Protein AF-0000000069111267 (afdb_homodimer)

Solvent-accessible surface area (backbone atoms only — not comparable to full-atom values): 17271 Å² total; per-residue (Å²): 135,86,81,78,78,78,75,73,78,74,76,71,53,60,50,52,60,85,32,26,23,69,56,94,60,28,21,34,35,69,50,92,54,58,33,28,52,66,59,40,37,54,54,18,44,76,70,70,28,33,33,27,78,73,69,40,72,69,56,41,51,54,52,43,28,48,47,20,38,38,36,67,72,74,46,63,36,30,35,36,21,33,32,17,80,92,42,80,90,47,46,19,30,63,88,77,65,41,59,71,64,93,42,78,52,58,30,93,79,38,67,59,92,50,89,65,37,41,26,33,27,39,35,69,75,87,82,50,71,22,32,42,48,34,48,42,75,46,58,78,26,23,30,30,24,30,32,77,33,49,70,56,76,73,80,82,126,134,85,81,76,76,77,74,73,77,74,77,69,53,63,51,51,61,83,33,26,23,70,58,95,60,28,22,34,36,69,49,93,54,58,34,27,49,67,58,41,36,52,54,18,43,76,70,71,27,33,33,25,80,72,69,40,69,68,56,42,51,54,53,44,28,50,48,20,39,38,36,68,72,73,46,63,35,30,34,36,21,34,32,18,81,92,43,81,90,47,44,20,31,63,85,76,65,40,59,70,64,94,44,80,51,59,29,92,79,38,67,60,91,50,89,65,38,41,26,34,28,38,35,69,74,87,82,52,72,23,33,41,48,33,50,43,73,45,58,78,27,23,29,30,24,30,32,74,34,49,69,57,76,74,80,82,125

Secondary structure (DSSP, 8-state):
------------EEEPPTTEEEETTEEEEEE-S---HHHHHHHHHHTT-EEPP--SHHHHHHHHHHHHHHHTTT---EEEEEE-SSSTT--EETTT-PBP-S---BPTT-S-S-TTEEEEEEEE-SSSEEEEEEETT-SS-EEEEEEEPEEE-----/------------EEEPPTTEEEETTEEEEEE-S---HHHHHHHHHHTT-EEPP--SHHHHHHHHHHHHHHHTTT---EEEEEE-SSSTT--EETTT-PBP-S---BPTT-S-S-TTEEEEEEEE-SSSEEEEEEETT-SS-EEEEEEEPEEE-----

Foldseek 3Di:
DDPPPPPPPQPQDFDDDPQWDDDPQKTKHWFDFFAFQVVQQVVLVVVVWGFADPQDDVSQVVVQVVVVVCVVVVQFKAFGAWWQPPPQPFIAGNVPRHTRDDDFFADPCPPDNDRQQTTWMWGDPPDGIGIYTGHSGDRSHITMIMDGTDGPDDPPD/DDPPPPPPPPPQDFDDDPQWDDDPQKTKHWFDFFAFQVVQQVVLVVVVWGFADPQDDVSQVVVQVVVVVCVVVVQFKAFGAWWQPPPQPFIAGNVPRHTRDPDFFADPCPPDNDRQQTTWMWGDPPDGIGIYTGHSGDRSHITMIMDGTDGPDDPPD

Organism: Magallana gigas (NCBI:txid29159)

Radius of gyration: 22.43 Å; Cα contacts (8 Å, |Δi|>4): 619; chains: 2; bounding box: 68×63×71 Å

Structure (mmCIF, N/CA/C/O backbone):
data_AF-0000000069111267-model_v1
#
loop_
_entity.id
_entity.type
_entity.pdbx_description
1 polymer 'C-type lectin domain-containing protein'
#
loop_
_atom_site.group_PDB
_atom_site.id
_atom_site.type_symbol
_atom_site.label_atom_id
_atom_site.label_alt_id
_atom_site.label_comp_id
_atom_site.label_asym_id
_atom_site.label_entity_id
_atom_site.label_seq_id
_atom_site.pdbx_PDB_ins_code
_atom_site.Cartn_x
_atom_site.Cartn_y
_atom_site.Cartn_z
_atom_site.occupancy
_atom_site.B_iso_or_equiv
_atom_site.auth_seq_id
_atom_site.auth_comp_id
_atom_site.auth_asym_id
_atom_site.auth_atom_id
_atom_site.pdbx_PDB_model_num
ATOM 1 N N . LEU A 1 1 ? -48.812 21.297 -15.422 1 34.16 1 LEU A N 1
ATOM 2 C CA . LEU A 1 1 ? -47.969 21.094 -14.242 1 34.16 1 LEU A CA 1
ATOM 3 C C . LEU A 1 1 ? -46.969 19.969 -14.484 1 34.16 1 LEU A C 1
ATOM 5 O O . LEU A 1 1 ? -47.344 18.797 -14.555 1 34.16 1 LEU A O 1
ATOM 9 N N . ALA A 1 2 ? -45.812 20.234 -15.18 1 39.97 2 ALA A N 1
ATOM 10 C CA . ALA A 1 2 ? -44.75 19.281 -15.5 1 39.97 2 ALA A CA 1
ATOM 11 C C . ALA A 1 2 ? -44.062 18.766 -14.234 1 39.97 2 ALA A C 1
ATOM 13 O O . ALA A 1 2 ? -43.594 19.562 -13.43 1 39.97 2 ALA A O 1
ATOM 14 N N . VAL A 1 3 ? -44.312 17.547 -13.734 1 44.34 3 VAL A N 1
ATOM 15 C CA . VAL A 1 3 ? -43.656 16.828 -12.633 1 44.34 3 VAL A CA 1
ATOM 16 C C . VAL A 1 3 ? -42.219 16.547 -13 1 44.34 3 VAL A C 1
ATOM 18 O O . VAL A 1 3 ? -41.938 15.789 -13.922 1 44.34 3 VAL A O 1
ATOM 21 N N . PHE A 1 4 ? -41.281 17.438 -12.852 1 43.75 4 PHE A N 1
ATOM 22 C CA . PHE A 1 4 ? -39.875 17.109 -12.961 1 43.75 4 PHE A CA 1
ATOM 23 C C . PHE A 1 4 ? -39.438 16.156 -11.852 1 43.75 4 PHE A C 1
ATOM 25 O O . PHE A 1 4 ? -39.531 16.5 -10.672 1 43.75 4 PHE A O 1
ATOM 32 N N . ALA A 1 5 ? -39.438 14.852 -11.984 1 43.28 5 ALA A N 1
ATOM 33 C CA . ALA A 1 5 ? -38.812 13.914 -11.039 1 43.28 5 ALA A CA 1
ATOM 34 C C . ALA A 1 5 ? -37.312 14.141 -10.953 1 43.28 5 ALA A C 1
ATOM 36 O O . ALA A 1 5 ? -36.594 14.008 -11.953 1 43.28 5 ALA A O 1
ATOM 37 N N . VAL A 1 6 ? -36.75 14.844 -10.039 1 47.62 6 VAL A N 1
ATOM 38 C CA . VAL A 1 6 ? -35.344 14.875 -9.742 1 47.62 6 VAL A CA 1
ATOM 39 C C . VAL A 1 6 ? -34.844 13.469 -9.383 1 47.62 6 VAL A C 1
ATOM 41 O O . VAL A 1 6 ? -35.25 12.914 -8.359 1 47.62 6 VAL A O 1
ATOM 44 N N . SER A 1 7 ? -34.656 12.641 -10.289 1 43.88 7 SER A N 1
ATOM 45 C CA . SER A 1 7 ? -34 11.398 -9.93 1 43.88 7 SER A CA 1
ATOM 46 C C . SER A 1 7 ? -32.719 11.672 -9.156 1 43.88 7 SER A C 1
ATOM 48 O O . SER A 1 7 ? -31.766 12.273 -9.688 1 43.88 7 SER A O 1
ATOM 50 N N . GLY A 1 8 ? -32.75 11.859 -7.93 1 47.62 8 GLY A N 1
ATOM 51 C CA . GLY A 1 8 ? -31.547 11.984 -7.121 1 47.62 8 GLY A CA 1
ATOM 52 C C . GLY A 1 8 ? -30.516 10.914 -7.422 1 47.62 8 GLY A C 1
ATOM 53 O O . GLY A 1 8 ? -30.812 9.727 -7.391 1 47.62 8 GLY A O 1
ATOM 54 N N . ILE A 1 9 ? -29.625 11.016 -8.32 1 48.06 9 ILE A N 1
ATOM 55 C CA . ILE A 1 9 ? -28.484 10.133 -8.516 1 48.06 9 ILE A CA 1
ATOM 56 C C . ILE A 1 9 ? -27.828 9.828 -7.172 1 48.06 9 ILE A C 1
ATOM 58 O O . ILE A 1 9 ? -27.359 10.734 -6.488 1 48.06 9 ILE A O 1
ATOM 62 N N . PHE A 1 10 ? -28.359 8.875 -6.457 1 49.38 10 PHE A N 1
ATOM 63 C CA . PHE A 1 10 ? -27.688 8.367 -5.273 1 49.38 10 PHE A CA 1
ATOM 64 C C . PHE A 1 10 ? -26.266 7.906 -5.613 1 49.38 10 PHE A C 1
ATOM 66 O O . PHE A 1 10 ? -26.078 7.055 -6.484 1 49.38 10 PHE A O 1
ATOM 73 N N . THR A 1 11 ? -25.359 8.797 -5.57 1 55.78 11 THR A N 1
ATOM 74 C CA . THR A 1 11 ? -24 8.281 -5.727 1 55.78 11 THR A CA 1
ATOM 75 C C . THR A 1 11 ? -23.641 7.332 -4.586 1 55.78 11 THR A C 1
ATOM 77 O O . THR A 1 11 ? -23.781 7.684 -3.414 1 55.78 11 THR A O 1
ATOM 80 N N . VAL A 1 12 ? -23.891 6.027 -4.738 1 53.84 12 VAL A N 1
ATOM 81 C CA . VAL A 1 12 ? -23.484 5.008 -3.781 1 53.84 12 VAL A CA 1
ATOM 82 C C . VAL A 1 12 ? -21.969 5.074 -3.576 1 53.84 12 VAL A C 1
ATOM 84 O O . VAL A 1 12 ? -21.203 5.047 -4.543 1 53.84 12 VAL A O 1
ATOM 87 N N . GLN A 1 13 ? -21.531 5.68 -2.459 1 69.19 13 GLN A N 1
ATOM 88 C CA . GLN A 1 13 ? -20.109 5.664 -2.135 1 69.19 13 GLN A CA 1
ATOM 89 C C . GLN A 1 13 ? -19.719 4.34 -1.497 1 69.19 13 GLN A C 1
ATOM 91 O O . GLN A 1 13 ? -20.453 3.781 -0.686 1 69.19 13 GLN A O 1
ATOM 96 N N . THR A 1 14 ? -18.844 3.557 -2.178 1 68.44 14 THR A N 1
ATOM 97 C CA . THR A 1 14 ? -18.312 2.33 -1.601 1 68.44 14 THR A CA 1
ATOM 98 C C . THR A 1 14 ? -17.141 2.637 -0.676 1 68.44 14 THR A C 1
ATOM 100 O O . THR A 1 14 ? -16.453 3.654 -0.838 1 68.44 14 THR A O 1
ATOM 103 N N . SER A 1 15 ? -17.234 1.939 0.443 1 85.81 15 SER A N 1
ATOM 104 C CA . SER A 1 15 ? -16.125 2.143 1.358 1 85.81 15 SER A CA 1
ATOM 105 C C . SER A 1 15 ? -15.562 0.811 1.854 1 85.81 15 SER A C 1
ATOM 107 O O . SER A 1 15 ? -16.297 -0.175 1.956 1 85.81 15 SER A O 1
ATOM 109 N N . CYS A 1 16 ? -14.273 0.7 1.853 1 96.38 16 CYS A N 1
ATOM 110 C CA . CYS A 1 16 ? -13.578 -0.422 2.477 1 96.38 16 CYS A CA 1
ATOM 111 C C . CYS A 1 16 ? -13.227 -0.107 3.926 1 96.38 16 CYS A C 1
ATOM 113 O O . CYS A 1 16 ? -12.93 1.041 4.262 1 96.38 16 CYS A O 1
ATOM 115 N N . PRO A 1 17 ? -13.352 -1.12 4.855 1 95.31 17 PRO A N 1
ATOM 116 C CA . PRO A 1 17 ? -12.906 -0.878 6.227 1 95.31 17 PRO A CA 1
ATOM 117 C C . PRO A 1 17 ? -11.422 -0.525 6.309 1 95.31 17 PRO A C 1
ATOM 119 O O . PRO A 1 17 ? -10.664 -0.809 5.379 1 95.31 17 PRO A O 1
ATOM 122 N N . VAL A 1 18 ? -11.062 0.109 7.41 1 95.94 18 VAL A N 1
ATOM 123 C CA . VAL A 1 18 ? -9.641 0.336 7.641 1 95.94 18 VAL A CA 1
ATOM 124 C C . VAL A 1 18 ? -8.883 -0.99 7.566 1 95.94 18 VAL A C 1
ATOM 126 O O . VAL A 1 18 ? -9.469 -2.055 7.793 1 95.94 18 VAL A O 1
ATOM 129 N N . ASP A 1 19 ? -7.641 -1.025 7.219 1 98.25 19 ASP A N 1
ATOM 130 C CA . ASP A 1 19 ? -6.75 -2.172 7.055 1 98.25 19 ASP A CA 1
ATOM 131 C C . ASP A 1 19 ? -6.84 -2.74 5.641 1 98.25 19 ASP A C 1
ATOM 133 O O . ASP A 1 19 ? -6.016 -3.564 5.242 1 98.25 19 ASP A O 1
ATOM 137 N N . TRP A 1 20 ? -7.934 -2.35 4.91 1 98.56 20 TRP A N 1
ATOM 138 C CA . TRP A 1 20 ? -8.117 -2.766 3.523 1 98.56 20 TRP A CA 1
ATOM 139 C C . TRP A 1 20 ? -7.816 -1.615 2.566 1 98.56 20 TRP A C 1
ATOM 141 O O . TRP A 1 20 ? -8.055 -0.45 2.896 1 98.56 20 TRP A O 1
ATOM 151 N N . ALA A 1 21 ? -7.34 -1.89 1.408 1 98.38 21 ALA A N 1
ATOM 152 C CA . ALA A 1 21 ? -7.219 -0.928 0.316 1 98.38 21 ALA A CA 1
ATOM 153 C C . ALA A 1 21 ? -8.359 -1.082 -0.683 1 98.38 21 ALA A C 1
ATOM 155 O O . ALA A 1 21 ? -8.844 -2.193 -0.919 1 98.38 21 ALA A O 1
ATOM 156 N N . GLU A 1 22 ? -8.766 -0.005 -1.291 1 97.38 22 GLU A N 1
ATOM 157 C CA . GLU A 1 22 ? -9.867 -0.05 -2.248 1 97.38 22 GLU A CA 1
ATOM 158 C C . GLU A 1 22 ? -9.359 0.119 -3.678 1 97.38 22 GLU A C 1
ATOM 160 O O . GLU A 1 22 ? -8.664 1.086 -3.986 1 97.38 22 GLU A O 1
ATOM 165 N N . TYR A 1 23 ? -9.711 -0.833 -4.516 1 97.38 23 TYR A N 1
ATOM 166 C CA . TYR A 1 23 ? -9.469 -0.78 -5.957 1 97.38 23 TYR A CA 1
ATOM 167 C C . TYR A 1 23 ? -10.781 -0.923 -6.73 1 97.38 23 TYR A C 1
ATOM 169 O O . TYR A 1 23 ? -11.305 -2.027 -6.867 1 97.38 23 TYR A O 1
ATOM 177 N N . LYS A 1 24 ? -11.273 0.139 -7.227 1 95.75 24 LYS A N 1
ATOM 178 C CA . LYS A 1 24 ? -12.438 0.181 -8.109 1 95.75 24 LYS A CA 1
ATOM 179 C C . LYS A 1 24 ? -13.57 -0.684 -7.566 1 95.75 24 LYS A C 1
ATOM 181 O O . LYS A 1 24 ? -14.109 -1.537 -8.281 1 95.75 24 LYS A O 1
ATOM 186 N N . GLY A 1 25 ? -13.945 -0.418 -6.324 1 95.19 25 GLY A N 1
ATOM 187 C CA . GLY A 1 25 ? -15.109 -1.057 -5.73 1 95.19 25 GLY A CA 1
ATOM 188 C C . GLY A 1 25 ? -14.797 -2.396 -5.094 1 95.19 25 GLY A C 1
ATOM 189 O O . GLY A 1 25 ? -15.695 -3.105 -4.645 1 95.19 25 GLY A O 1
ATOM 190 N N . GLU A 1 26 ? -13.5 -2.793 -5.102 1 97.31 26 GLU A N 1
ATOM 191 C CA . GLU A 1 26 ? -13.047 -3.994 -4.406 1 97.31 26 GLU A CA 1
ATOM 192 C C . GLU A 1 26 ? -12.148 -3.645 -3.227 1 97.31 26 GLU A C 1
ATOM 194 O O . GLU A 1 26 ? -11.328 -2.73 -3.318 1 97.31 26 GLU A O 1
ATOM 199 N N . CYS A 1 27 ? -12.344 -4.359 -2.166 1 98.44 27 CYS A N 1
ATOM 200 C CA . CYS A 1 27 ? -11.492 -4.207 -0.99 1 98.44 27 CYS A CA 1
ATOM 201 C C . CYS A 1 27 ? -10.43 -5.301 -0.944 1 98.44 27 CYS A C 1
ATOM 203 O O . CYS A 1 27 ? -10.742 -6.484 -1.082 1 98.44 27 CYS A O 1
ATOM 205 N N . LEU A 1 28 ? -9.172 -4.879 -0.771 1 98.88 28 LEU A N 1
ATOM 206 C CA . LEU A 1 28 ? -8.055 -5.812 -0.718 1 98.88 28 LEU A CA 1
ATOM 207 C C . LEU A 1 28 ? -7.383 -5.785 0.652 1 98.88 28 LEU A C 1
ATOM 209 O O . LEU A 1 28 ? -7.027 -4.715 1.15 1 98.88 28 LEU A O 1
ATOM 213 N N . TYR A 1 29 ? -7.266 -6.949 1.262 1 98.94 29 TYR A N 1
ATOM 214 C CA . TYR A 1 29 ? -6.551 -7.125 2.521 1 98.94 29 TYR A CA 1
ATOM 215 C C . TYR A 1 29 ? -5.203 -7.805 2.295 1 98.94 29 TYR A C 1
ATOM 217 O O . TYR A 1 29 ? -5.133 -8.852 1.648 1 98.94 29 TYR A O 1
ATOM 225 N N . PHE A 1 30 ? -4.156 -7.191 2.787 1 98.94 30 PHE A N 1
ATOM 226 C CA . PHE A 1 30 ? -2.82 -7.766 2.711 1 98.94 30 PHE A CA 1
ATOM 227 C C . PHE A 1 30 ? -2.424 -8.398 4.043 1 98.94 30 PHE A C 1
ATOM 229 O O . PHE A 1 30 ? -2.049 -7.691 4.98 1 98.94 30 PHE A O 1
ATOM 236 N N . GLY A 1 31 ? -2.529 -9.719 4.059 1 98.81 31 GLY A N 1
ATOM 237 C CA . GLY A 1 31 ? -2.301 -10.453 5.289 1 98.81 31 GLY A CA 1
ATOM 238 C C . GLY A 1 31 ? -0.867 -10.367 5.777 1 98.81 31 GLY A C 1
ATOM 239 O O . GLY A 1 31 ? 0.07 -10.383 4.977 1 98.81 31 GLY A O 1
ATOM 240 N N . ASN A 1 32 ? -0.673 -10.32 7.102 1 98.12 32 ASN A N 1
ATOM 241 C CA . ASN A 1 32 ? 0.644 -10.062 7.672 1 98.12 32 ASN A CA 1
ATOM 242 C C . ASN A 1 32 ? 1.232 -11.312 8.32 1 98.12 32 ASN A C 1
ATOM 244 O O . ASN A 1 32 ? 2.072 -11.219 9.211 1 98.12 32 ASN A O 1
ATOM 248 N N . SER A 1 33 ? 0.778 -12.484 7.938 1 98.62 33 SER A N 1
ATOM 249 C CA . SER A 1 33 ? 1.345 -13.758 8.375 1 98.62 33 SER A CA 1
ATOM 250 C C . SER A 1 33 ? 1.662 -14.664 7.191 1 98.62 33 SER A C 1
ATOM 252 O O . SER A 1 33 ? 0.98 -14.609 6.168 1 98.62 33 SER A O 1
ATOM 254 N N . ARG A 1 34 ? 2.703 -15.383 7.352 1 98.81 34 ARG A N 1
ATOM 255 C CA . ARG A 1 34 ? 3.068 -16.375 6.34 1 98.81 34 ARG A CA 1
ATOM 256 C C . ARG A 1 34 ? 2.24 -17.641 6.492 1 98.81 34 ARG A C 1
ATOM 258 O O . ARG A 1 34 ? 2.049 -18.141 7.609 1 98.81 34 ARG A O 1
ATOM 265 N N . GLN A 1 35 ? 1.732 -18.125 5.367 1 98.81 35 GLN A N 1
ATOM 266 C CA . GLN A 1 35 ? 0.844 -19.281 5.383 1 98.81 35 GLN A CA 1
ATOM 267 C C . GLN A 1 35 ? 1.009 -20.125 4.117 1 98.81 35 GLN A C 1
ATOM 269 O O . GLN A 1 35 ? 1.523 -19.625 3.107 1 98.81 35 GLN A O 1
ATOM 274 N N . ARG A 1 36 ? 0.545 -21.406 4.195 1 98.88 36 ARG A N 1
ATOM 275 C CA . ARG A 1 36 ? 0.339 -22.172 2.973 1 98.88 36 ARG A CA 1
ATOM 276 C C . ARG A 1 36 ? -0.849 -21.625 2.182 1 98.88 36 ARG A C 1
ATOM 278 O O . ARG A 1 36 ? -1.685 -20.906 2.725 1 98.88 36 ARG A O 1
ATOM 285 N N . TRP A 1 37 ? -0.906 -22.016 0.944 1 98.88 37 TRP A N 1
ATOM 286 C CA . TRP A 1 37 ? -1.905 -21.438 0.047 1 98.88 37 TRP A CA 1
ATOM 287 C C . TRP A 1 37 ? -3.316 -21.734 0.544 1 98.88 37 TRP A C 1
ATOM 289 O O . TRP A 1 37 ? -4.16 -20.844 0.608 1 98.88 37 TRP A O 1
ATOM 299 N N . LEU A 1 38 ? -3.531 -23 0.91 1 98.75 38 LEU A N 1
ATOM 300 C CA . LEU A 1 38 ? -4.871 -23.375 1.349 1 98.75 38 LEU A CA 1
ATOM 301 C C . LEU A 1 38 ? -5.242 -22.656 2.645 1 98.75 38 LEU A C 1
ATOM 303 O O . LEU A 1 38 ? -6.391 -22.25 2.828 1 98.75 38 LEU A O 1
ATOM 307 N N . ASP A 1 39 ? -4.316 -22.531 3.625 1 98.88 39 ASP A N 1
ATOM 308 C CA . ASP A 1 39 ? -4.547 -21.781 4.859 1 98.88 39 ASP A CA 1
ATOM 309 C C . ASP A 1 39 ? -4.863 -20.328 4.566 1 98.88 39 ASP A C 1
ATOM 311 O O . ASP A 1 39 ? -5.73 -19.734 5.215 1 98.88 39 ASP A O 1
ATOM 315 N N . ALA A 1 40 ? -4.164 -19.75 3.621 1 98.94 40 ALA A N 1
ATOM 316 C CA . ALA A 1 40 ? -4.402 -18.375 3.201 1 98.94 40 ALA A CA 1
ATOM 317 C C . ALA A 1 40 ? -5.809 -18.219 2.631 1 98.94 40 ALA A C 1
ATOM 319 O O . ALA A 1 40 ? -6.516 -17.266 2.967 1 98.94 40 ALA A O 1
ATOM 320 N N . GLU A 1 41 ? -6.184 -19.172 1.757 1 98.81 41 GLU A N 1
ATOM 321 C CA . GLU A 1 41 ? -7.535 -19.141 1.205 1 98.81 41 GLU A CA 1
ATOM 322 C C . GLU A 1 41 ? -8.586 -19.219 2.309 1 98.81 41 GLU A C 1
ATOM 324 O O . GLU A 1 41 ? -9.578 -18.5 2.283 1 98.81 41 GLU A O 1
ATOM 329 N N . ASN A 1 42 ? -8.359 -20.109 3.219 1 98.81 42 ASN A N 1
ATOM 330 C CA . ASN A 1 42 ? -9.281 -20.25 4.344 1 98.81 42 ASN A CA 1
ATOM 331 C C . ASN A 1 42 ? -9.344 -18.969 5.168 1 98.81 42 ASN A C 1
ATOM 333 O O . ASN A 1 42 ? -10.414 -18.578 5.648 1 98.81 42 ASN A O 1
ATOM 337 N N . HIS A 1 43 ? -8.219 -18.328 5.355 1 98.81 43 HIS A N 1
ATOM 338 C CA . HIS A 1 43 ? -8.188 -17.047 6.051 1 98.81 43 HIS A CA 1
ATOM 339 C C . HIS A 1 43 ? -9.039 -16 5.336 1 98.81 43 HIS A C 1
ATOM 341 O O . HIS A 1 43 ? -9.805 -15.281 5.977 1 98.81 43 HIS A O 1
ATOM 347 N N . CYS A 1 44 ? -8.938 -15.93 4.043 1 98.88 44 CYS A N 1
ATOM 348 C CA . CYS A 1 44 ? -9.742 -14.984 3.266 1 98.88 44 CYS A CA 1
ATOM 349 C C . CYS A 1 44 ? -11.227 -15.32 3.373 1 98.88 44 CYS A C 1
ATOM 351 O O . CYS A 1 44 ? -12.062 -14.414 3.463 1 98.88 44 CYS A O 1
ATOM 353 N N . ARG A 1 45 ? -11.578 -16.562 3.395 1 98.62 45 ARG A N 1
ATOM 354 C CA . ARG A 1 45 ? -12.977 -16.969 3.488 1 98.62 45 ARG A CA 1
ATOM 355 C C . ARG A 1 45 ? -13.594 -16.5 4.797 1 98.62 45 ARG A C 1
ATOM 357 O O . ARG A 1 45 ? -14.789 -16.172 4.844 1 98.62 45 ARG A O 1
ATOM 364 N N . LYS A 1 46 ? -12.797 -16.453 5.852 1 98.31 46 LYS A N 1
ATOM 365 C CA . LYS A 1 46 ? -13.281 -15.961 7.137 1 98.31 46 LYS A CA 1
ATOM 366 C C . LYS A 1 46 ? -13.703 -14.5 7.035 1 98.31 46 LYS A C 1
ATOM 368 O O . LYS A 1 46 ? -14.539 -14.031 7.812 1 98.31 46 LYS A O 1
ATOM 373 N N . PHE A 1 47 ? -13.102 -13.742 6.051 1 97.75 47 PHE A N 1
ATOM 374 C CA . PHE A 1 47 ? -13.461 -12.352 5.797 1 97.75 47 PHE A CA 1
ATOM 375 C C . PHE A 1 47 ? -14.562 -12.266 4.742 1 97.75 47 PHE A C 1
ATOM 377 O O . PHE A 1 47 ? -14.836 -11.18 4.215 1 97.75 47 PHE A O 1
ATOM 384 N N . HIS A 1 48 ? -15.195 -13.438 4.414 1 97.5 48 HIS A N 1
ATOM 385 C CA . HIS A 1 48 ? -16.125 -13.484 3.297 1 97.5 48 HIS A CA 1
ATOM 386 C C . HIS A 1 48 ? -15.492 -12.961 2.018 1 97.5 48 HIS A C 1
ATOM 388 O O . HIS A 1 48 ? -16.125 -12.227 1.256 1 97.5 48 HIS A O 1
ATOM 394 N N . ALA A 1 49 ? -14.234 -13.234 1.886 1 98.38 49 ALA A N 1
ATOM 395 C CA . ALA A 1 49 ? -13.398 -12.867 0.747 1 98.38 49 ALA A CA 1
ATOM 396 C C . ALA A 1 49 ? -12.75 -14.094 0.119 1 98.38 49 ALA A C 1
ATOM 398 O O . ALA A 1 49 ? -13.141 -15.227 0.417 1 98.38 49 ALA A O 1
ATOM 399 N N . TYR A 1 50 ? -11.938 -13.898 -0.907 1 98.38 50 TYR A N 1
ATOM 400 C CA . TYR A 1 50 ? -11.117 -14.891 -1.58 1 98.38 50 TYR A CA 1
ATOM 401 C C . TYR A 1 50 ? -9.711 -14.359 -1.827 1 98.38 50 TYR A C 1
ATOM 403 O O . TYR A 1 50 ? -9.477 -13.156 -1.764 1 98.38 50 TYR A O 1
ATOM 411 N N . LEU A 1 51 ? -8.828 -15.312 -2.004 1 98.94 51 LEU A N 1
ATOM 412 C CA . LEU A 1 51 ? -7.543 -14.844 -2.506 1 98.94 51 LEU A CA 1
ATOM 413 C C . LEU A 1 51 ? -7.727 -14.008 -3.768 1 98.94 51 LEU A C 1
ATOM 415 O O . LEU A 1 51 ? -8.523 -14.352 -4.637 1 98.94 51 LEU A O 1
ATOM 419 N N . VAL A 1 52 ? -7.004 -12.961 -3.904 1 98.94 52 VAL A N 1
ATOM 420 C CA . VAL A 1 52 ? -7.238 -11.883 -4.859 1 98.94 52 VAL A CA 1
ATOM 421 C C . VAL A 1 52 ? -7.039 -12.398 -6.281 1 98.94 52 VAL A C 1
ATOM 423 O O . VAL A 1 52 ? -6.168 -13.234 -6.527 1 98.94 52 VAL A O 1
ATOM 426 N N . THR A 1 53 ? -7.902 -11.922 -7.184 1 98.81 53 THR A N 1
ATOM 427 C CA . THR A 1 53 ? -7.75 -12.117 -8.625 1 98.81 53 THR A CA 1
ATOM 428 C C . THR A 1 53 ? -6.938 -10.984 -9.242 1 98.81 53 THR A C 1
ATOM 430 O O . THR A 1 53 ? -7.258 -9.805 -9.055 1 98.81 53 THR A O 1
ATOM 433 N N . ASP A 1 54 ? -5.824 -11.25 -9.844 1 98.62 54 ASP A N 1
ATOM 434 C CA . ASP A 1 54 ? -4.969 -10.297 -10.547 1 98.62 54 ASP A CA 1
ATOM 435 C C . ASP A 1 54 ? -5.121 -10.445 -12.062 1 98.62 54 ASP A C 1
ATOM 437 O O . ASP A 1 54 ? -4.246 -11 -12.727 1 98.62 54 ASP A O 1
ATOM 441 N N . ASP A 1 55 ? -6.211 -9.836 -12.648 1 97.88 55 ASP A N 1
ATOM 442 C CA . ASP A 1 55 ? -6.598 -10.281 -13.984 1 97.88 55 ASP A CA 1
ATOM 443 C C . ASP A 1 55 ? -6.492 -9.141 -15 1 97.88 55 ASP A C 1
ATOM 445 O O . ASP A 1 55 ? -6.949 -9.273 -16.141 1 97.88 55 ASP A O 1
ATOM 449 N N . ASN A 1 56 ? -5.996 -8.016 -14.625 1 98.25 56 ASN A N 1
ATOM 450 C CA . ASN A 1 56 ? -5.754 -6.93 -15.57 1 98.25 56 ASN A CA 1
ATOM 451 C C . ASN A 1 56 ? -4.574 -6.062 -15.133 1 98.25 56 ASN A C 1
ATOM 453 O O . ASN A 1 56 ? -4.199 -6.062 -13.961 1 98.25 56 ASN A O 1
ATOM 457 N N . ALA A 1 57 ? -4.043 -5.309 -16.094 1 97.94 57 ALA A N 1
ATOM 458 C CA . ALA A 1 57 ? -2.814 -4.551 -15.875 1 97.94 57 ALA A CA 1
ATOM 459 C C . ALA A 1 57 ? -3.008 -3.488 -14.797 1 97.94 57 ALA A C 1
ATOM 461 O O . ALA A 1 57 ? -2.104 -3.236 -14 1 97.94 57 ALA A O 1
ATOM 462 N N . ASP A 1 58 ? -4.148 -2.85 -14.852 1 97.94 58 ASP A N 1
ATOM 463 C CA . ASP A 1 58 ? -4.418 -1.78 -13.898 1 97.94 58 ASP A CA 1
ATOM 464 C C . ASP A 1 58 ? -4.445 -2.316 -12.469 1 97.94 58 ASP A C 1
ATOM 466 O O . ASP A 1 58 ? -3.834 -1.731 -11.57 1 97.94 58 ASP A O 1
ATOM 470 N N . LYS A 1 59 ? -5.152 -3.439 -12.219 1 98.31 59 LYS A N 1
ATOM 471 C CA . LYS A 1 59 ? -5.203 -4.066 -10.898 1 98.31 59 LYS A CA 1
ATOM 472 C C . LYS A 1 59 ? -3.828 -4.586 -10.484 1 98.31 59 LYS A C 1
ATOM 474 O O . LYS A 1 59 ? -3.424 -4.43 -9.328 1 98.31 59 LYS A O 1
ATOM 479 N N . HIS A 1 60 ? -3.066 -5.16 -11.43 1 98.69 60 HIS A N 1
ATOM 480 C CA . HIS A 1 60 ? -1.708 -5.625 -11.18 1 98.69 60 HIS A CA 1
ATOM 481 C C . HIS A 1 60 ? -0.822 -4.488 -10.672 1 98.69 60 HIS A C 1
ATOM 483 O O . HIS A 1 60 ? -0.054 -4.668 -9.727 1 98.69 60 HIS A O 1
ATOM 489 N N . ASN A 1 61 ? -0.955 -3.365 -11.328 1 97.69 61 ASN A N 1
ATOM 490 C CA . ASN A 1 61 ? -0.171 -2.201 -10.93 1 97.69 61 ASN A CA 1
ATOM 491 C C . ASN A 1 61 ? -0.555 -1.718 -9.539 1 97.69 61 ASN A C 1
ATOM 493 O O . ASN A 1 61 ? 0.312 -1.35 -8.742 1 97.69 61 ASN A O 1
ATOM 497 N N . PHE A 1 62 ? -1.844 -1.758 -9.273 1 98.5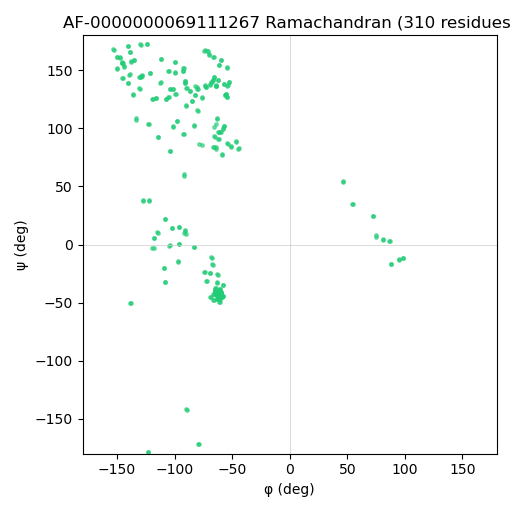 62 PHE A N 1
ATOM 498 C CA . PHE A 1 62 ? -2.33 -1.361 -7.957 1 98.5 62 PHE A CA 1
ATOM 499 C C . PHE A 1 62 ? -1.75 -2.262 -6.871 1 98.5 62 PHE A C 1
ATOM 501 O O . PHE A 1 62 ? -1.193 -1.773 -5.887 1 98.5 62 PHE A O 1
ATOM 508 N N . ILE A 1 63 ? -1.842 -3.547 -7.07 1 98.88 63 ILE A N 1
ATOM 509 C CA . ILE A 1 63 ? -1.351 -4.531 -6.113 1 98.88 63 ILE A CA 1
ATOM 510 C C . ILE A 1 63 ? 0.164 -4.402 -5.969 1 98.88 63 ILE A C 1
ATOM 512 O O . ILE A 1 63 ? 0.688 -4.395 -4.852 1 98.88 63 ILE A O 1
ATOM 516 N N . SER A 1 64 ? 0.882 -4.219 -7.094 1 98.5 64 SER A N 1
ATOM 517 C CA . SER A 1 64 ? 2.338 -4.105 -7.109 1 98.5 64 SER A CA 1
ATOM 518 C C . SER A 1 64 ? 2.811 -2.914 -6.281 1 98.5 64 SER A C 1
ATOM 520 O O . SER A 1 64 ? 3.822 -2.998 -5.586 1 98.5 64 SER A O 1
ATOM 522 N N . ASN A 1 65 ? 2.074 -1.836 -6.355 1 98.31 65 ASN A N 1
ATOM 523 C CA . ASN A 1 65 ? 2.439 -0.65 -5.586 1 98.31 65 ASN A CA 1
ATOM 524 C C . ASN A 1 65 ? 2.369 -0.912 -4.086 1 98.31 65 ASN A C 1
ATOM 526 O O . ASN A 1 65 ? 3.275 -0.532 -3.342 1 98.31 65 ASN A O 1
ATOM 530 N N . VAL A 1 66 ? 1.318 -1.583 -3.658 1 98.81 66 VAL A N 1
ATOM 531 C CA . VAL A 1 66 ? 1.148 -1.845 -2.234 1 98.81 66 VAL A CA 1
ATOM 532 C C . VAL A 1 66 ? 2.209 -2.834 -1.759 1 98.81 66 VAL A C 1
ATOM 534 O O . VAL A 1 66 ? 2.855 -2.615 -0.732 1 98.81 66 VAL A O 1
ATOM 537 N N . ILE A 1 67 ? 2.447 -3.924 -2.535 1 98.75 67 ILE A N 1
ATOM 538 C CA . ILE A 1 67 ? 3.373 -4.938 -2.043 1 98.75 67 ILE A CA 1
ATOM 539 C C . ILE A 1 67 ? 4.805 -4.422 -2.15 1 98.75 67 ILE A C 1
ATOM 541 O O . ILE A 1 67 ? 5.695 -4.883 -1.432 1 98.75 67 ILE A O 1
ATOM 545 N N . SER A 1 68 ? 5.074 -3.422 -3.082 1 98.56 68 SER A N 1
ATOM 546 C CA . SER A 1 68 ? 6.375 -2.768 -3.094 1 98.56 68 SER A CA 1
ATOM 547 C C . SER A 1 68 ? 6.66 -2.074 -1.765 1 98.56 68 SER A C 1
ATOM 549 O O . SER A 1 68 ? 7.773 -2.143 -1.248 1 98.56 68 SER A O 1
ATOM 551 N N . VAL A 1 69 ? 5.637 -1.418 -1.232 1 98.75 69 VAL A N 1
ATOM 552 C CA . VAL A 1 69 ? 5.773 -0.774 0.07 1 98.75 69 VAL A CA 1
ATOM 553 C C . VAL A 1 69 ? 6 -1.831 1.148 1 98.75 69 VAL A C 1
ATOM 555 O O . VAL A 1 69 ? 6.867 -1.672 2.01 1 98.75 69 VAL A O 1
ATOM 558 N N . LEU A 1 70 ? 5.305 -2.928 1.11 1 98.88 70 LEU A N 1
ATOM 559 C CA . LEU A 1 70 ? 5.426 -3.982 2.111 1 98.88 70 LEU A CA 1
ATOM 560 C C . LEU A 1 70 ? 6.77 -4.688 1.997 1 98.88 70 LEU A C 1
ATOM 562 O O . LEU A 1 70 ? 7.27 -5.242 2.979 1 98.88 70 LEU A O 1
ATOM 566 N N . HIS A 1 71 ? 7.371 -4.641 0.796 1 98.56 71 HIS A N 1
ATOM 567 C CA . HIS A 1 71 ? 8.719 -5.168 0.598 1 98.56 71 HIS A CA 1
ATOM 568 C C . HIS A 1 71 ? 9.719 -4.488 1.524 1 98.56 71 HIS A C 1
ATOM 570 O O . HIS A 1 71 ? 10.617 -5.137 2.059 1 98.56 71 HIS A O 1
ATOM 576 N N . SER A 1 72 ? 9.508 -3.197 1.795 1 97.81 72 SER A N 1
ATOM 577 C CA . SER A 1 72 ? 10.383 -2.473 2.711 1 97.81 72 SER A CA 1
ATOM 578 C C . SER A 1 72 ? 10.242 -2.992 4.137 1 97.81 72 SER A C 1
ATOM 580 O O . SER A 1 72 ? 11.094 -2.727 4.988 1 97.81 72 SER A O 1
ATOM 582 N N . LEU A 1 73 ? 9.195 -3.705 4.418 1 98.38 73 LEU A N 1
ATOM 583 C CA . LEU A 1 73 ? 8.961 -4.32 5.719 1 98.38 73 LEU A CA 1
ATOM 584 C C . LEU A 1 73 ? 9.273 -5.812 5.68 1 98.38 73 LEU A C 1
ATOM 586 O O . LEU A 1 73 ? 8.789 -6.574 6.516 1 98.38 73 LEU A O 1
ATOM 590 N N . HIS A 1 74 ? 9.938 -6.25 4.68 1 97.75 74 HIS A N 1
ATOM 591 C CA . HIS A 1 74 ? 10.453 -7.602 4.504 1 97.75 74 HIS A CA 1
ATOM 592 C C . HIS A 1 74 ? 9.32 -8.586 4.219 1 97.75 74 HIS A C 1
ATOM 594 O O . HIS A 1 74 ? 9.414 -9.766 4.578 1 97.75 74 HIS A O 1
ATOM 600 N N . GLN A 1 75 ? 8.227 -8.133 3.699 1 98.56 75 GLN A N 1
ATOM 601 C CA . GLN A 1 75 ? 7.188 -8.992 3.139 1 98.56 75 GLN A CA 1
ATOM 602 C C . GLN A 1 75 ? 7.312 -9.086 1.621 1 98.56 75 GLN A C 1
ATOM 604 O O . GLN A 1 75 ? 6.871 -8.188 0.898 1 98.56 75 GLN A O 1
ATOM 609 N N . ASN A 1 76 ? 7.785 -10.234 1.161 1 97.56 76 ASN A N 1
ATOM 610 C CA . ASN A 1 76 ? 8.359 -10.242 -0.179 1 97.56 76 ASN A CA 1
ATOM 611 C C . ASN A 1 76 ? 7.457 -10.977 -1.17 1 97.56 76 ASN A C 1
ATOM 613 O O . ASN A 1 76 ? 7.527 -10.727 -2.375 1 97.56 76 ASN A O 1
ATOM 617 N N . THR A 1 77 ? 6.738 -11.977 -0.74 1 98.88 77 THR A N 1
ATOM 618 C CA . THR A 1 77 ? 5.91 -12.773 -1.637 1 98.88 77 THR A CA 1
ATOM 619 C C . THR A 1 77 ? 4.484 -12.883 -1.1 1 98.88 77 THR A C 1
ATOM 621 O O . THR A 1 77 ? 4.277 -12.93 0.114 1 98.88 77 THR A O 1
ATOM 624 N N . PHE A 1 78 ? 3.516 -12.898 -2.047 1 99 78 PHE A N 1
ATOM 625 C CA . PHE A 1 78 ? 2.109 -12.93 -1.664 1 99 78 PHE A CA 1
ATOM 626 C C . PHE A 1 78 ? 1.336 -13.93 -2.518 1 99 78 PHE A C 1
ATOM 628 O O . PHE A 1 78 ? 1.399 -13.875 -3.748 1 99 78 PHE A O 1
ATOM 635 N N . TRP A 1 79 ? 0.584 -14.805 -1.819 1 99 79 TRP A N 1
ATOM 636 C CA . TRP A 1 79 ? -0.348 -15.688 -2.52 1 99 79 TRP A CA 1
ATOM 637 C C . TRP A 1 79 ? -1.448 -14.875 -3.201 1 99 79 TRP A C 1
ATOM 639 O O . TRP A 1 79 ? -1.965 -13.914 -2.629 1 99 79 TRP A O 1
ATOM 649 N N . ILE A 1 80 ? -1.774 -15.211 -4.398 1 98.94 80 ILE A N 1
ATOM 650 C CA . ILE A 1 80 ? -2.975 -14.719 -5.066 1 98.94 80 ILE A CA 1
ATOM 651 C C . ILE A 1 80 ? -3.834 -15.898 -5.52 1 98.94 80 ILE A C 1
ATOM 653 O O . ILE A 1 80 ? -3.424 -17.047 -5.402 1 98.94 80 ILE A O 1
ATOM 657 N N . GLY A 1 81 ? -5.062 -15.656 -6.016 1 98.88 81 GLY A N 1
ATOM 658 C CA . GLY A 1 81 ? -6.129 -16.656 -6.066 1 98.88 81 GLY A CA 1
ATOM 659 C C . GLY A 1 81 ? -6.16 -17.422 -7.371 1 98.88 81 GLY A C 1
ATOM 660 O O . GLY A 1 81 ? -7.188 -17.469 -8.055 1 98.88 81 GLY A O 1
ATOM 661 N N . ALA A 1 82 ? -5.086 -18.125 -7.691 1 98.81 82 ALA A N 1
ATOM 662 C CA . ALA A 1 82 ? -5.105 -19.031 -8.844 1 98.81 82 ALA A CA 1
ATOM 663 C C . ALA A 1 82 ? -4.371 -20.328 -8.531 1 98.81 82 ALA A C 1
ATOM 665 O O . ALA A 1 82 ? -3.428 -20.344 -7.734 1 98.81 82 ALA A O 1
ATOM 666 N N . ASN A 1 83 ? -4.84 -21.406 -9.086 1 98.56 83 ASN A N 1
ATOM 667 C CA . ASN A 1 83 ? -4.195 -22.703 -9 1 98.56 83 ASN A CA 1
ATOM 668 C C . ASN A 1 83 ? -4.539 -23.578 -10.203 1 98.56 83 ASN A C 1
ATOM 670 O O . ASN A 1 83 ? -5.367 -23.203 -11.039 1 98.56 83 ASN A O 1
ATOM 674 N N . ASP A 1 84 ? -3.836 -24.641 -10.352 1 98.06 84 ASP A N 1
ATOM 675 C CA . ASP A 1 84 ? -4.121 -25.531 -11.477 1 98.06 84 ASP A CA 1
ATOM 676 C C . ASP A 1 84 ? -4.457 -26.938 -10.992 1 98.06 84 ASP A C 1
ATOM 678 O O . ASP A 1 84 ? -4.082 -27.938 -11.625 1 98.06 84 ASP A O 1
ATOM 682 N N . PHE A 1 85 ? -5.188 -27.062 -9.883 1 94.12 85 PHE A N 1
ATOM 683 C CA . PHE A 1 85 ? -5.574 -28.344 -9.305 1 94.12 85 PHE A CA 1
ATOM 684 C C . PHE A 1 85 ? -6.535 -29.094 -10.227 1 94.12 85 PHE A C 1
ATOM 686 O O . PHE A 1 85 ? -6.426 -30.297 -10.398 1 94.12 85 PHE A O 1
ATOM 693 N N . ALA A 1 86 ? -7.48 -28.359 -10.773 1 93.25 86 ALA A N 1
ATOM 694 C CA . ALA A 1 86 ? -8.531 -28.969 -11.578 1 93.25 86 ALA A CA 1
ATOM 695 C C . ALA A 1 86 ? -7.953 -29.562 -12.859 1 93.25 86 ALA A C 1
ATOM 697 O O . ALA A 1 86 ? -8.289 -30.688 -13.234 1 93.25 86 ALA A O 1
ATOM 698 N N . ILE A 1 87 ? -7.133 -28.781 -13.547 1 94.69 87 ILE A N 1
ATOM 699 C CA . ILE A 1 87 ? -6.445 -29.219 -14.758 1 94.69 87 ILE A CA 1
ATOM 700 C C . ILE A 1 87 ? -4.973 -28.812 -14.688 1 94.69 87 ILE A C 1
ATOM 702 O O . ILE A 1 87 ? -4.629 -27.641 -14.828 1 94.69 87 ILE A O 1
ATOM 706 N N . GLU A 1 88 ? -4.086 -29.875 -14.492 1 95.5 88 GLU A N 1
ATOM 707 C CA . GLU A 1 88 ? -2.656 -29.594 -14.383 1 95.5 88 GLU A CA 1
ATOM 708 C C . GLU A 1 88 ? -2.152 -28.812 -15.586 1 95.5 88 GLU A C 1
ATOM 710 O O . GLU A 1 88 ? -2.424 -29.172 -16.734 1 95.5 88 GLU A O 1
ATOM 715 N N . GLY A 1 89 ? -1.479 -27.672 -15.297 1 94.88 89 GLY A N 1
ATOM 716 C CA . GLY A 1 89 ? -0.935 -26.844 -16.359 1 94.88 89 GLY A CA 1
ATOM 717 C C . GLY A 1 89 ? -1.865 -25.703 -16.766 1 94.88 89 GLY A C 1
ATOM 718 O O . GLY A 1 89 ? -1.457 -24.781 -17.453 1 94.88 89 GLY A O 1
ATOM 719 N N . SER A 1 90 ? -3.088 -25.781 -16.328 1 96.56 90 SER A N 1
ATOM 720 C CA . SER A 1 90 ? -4.062 -24.734 -16.625 1 96.56 90 SER A CA 1
ATOM 721 C C . SER A 1 90 ? -4.496 -24 -15.352 1 96.56 90 SER A C 1
ATOM 723 O O . SER A 1 90 ? -5.465 -24.406 -14.703 1 96.56 90 SER A O 1
ATOM 725 N N . PHE A 1 91 ? -3.801 -22.969 -15.117 1 98.38 91 PHE A N 1
ATOM 726 C CA . PHE A 1 91 ? -4.137 -22.188 -13.93 1 98.38 91 PHE A CA 1
ATOM 727 C C . PHE A 1 91 ? -5.48 -21.484 -14.109 1 98.38 91 PHE A C 1
ATOM 729 O O . PHE A 1 91 ? -5.777 -20.969 -15.195 1 98.38 91 PHE A O 1
ATOM 736 N N . ARG A 1 92 ? -6.277 -21.5 -13.039 1 98.44 92 ARG A N 1
ATOM 737 C CA . ARG A 1 92 ? -7.609 -20.906 -13.031 1 98.44 92 ARG A CA 1
ATOM 738 C C . ARG A 1 92 ? -7.801 -20.016 -11.812 1 98.44 92 ARG A C 1
ATOM 740 O O . ARG A 1 92 ? -7.301 -20.312 -10.727 1 98.44 92 ARG A O 1
ATOM 747 N N . TRP A 1 93 ? -8.516 -18.969 -12.039 1 98.5 93 TRP A N 1
ATOM 748 C CA . TRP A 1 93 ? -8.812 -18.062 -10.945 1 98.5 93 TRP A CA 1
ATOM 749 C C . TRP A 1 93 ? -9.828 -18.672 -9.984 1 98.5 93 TRP A C 1
ATOM 751 O O . TRP A 1 93 ? -10.836 -19.234 -10.414 1 98.5 93 TRP A O 1
ATOM 761 N N . LEU A 1 94 ? -9.539 -18.516 -8.75 1 97.56 94 LEU A N 1
ATOM 762 C CA . LEU A 1 94 ? -10.414 -19.047 -7.711 1 97.56 94 LEU A CA 1
ATOM 763 C C . LEU A 1 94 ? -11.789 -18.391 -7.777 1 97.56 94 LEU A C 1
ATOM 765 O O . LEU A 1 94 ? -12.812 -19.062 -7.633 1 97.56 94 LEU A O 1
ATOM 769 N N . GLU A 1 95 ? -11.828 -17.125 -7.973 1 95.62 95 GLU A N 1
ATOM 770 C CA . GLU A 1 95 ? -13.055 -16.328 -7.938 1 95.62 95 GLU A CA 1
ATOM 771 C C . GLU A 1 95 ? -14.031 -16.766 -9.016 1 95.62 95 GLU A C 1
ATOM 773 O O . GLU A 1 95 ? -15.219 -16.953 -8.75 1 95.62 95 GLU A O 1
ATOM 778 N N . THR A 1 96 ? -13.586 -17 -10.242 1 95.81 96 THR A N 1
ATOM 779 C CA . THR A 1 96 ? -14.477 -17.219 -11.375 1 95.81 96 THR A CA 1
ATOM 780 C C . THR A 1 96 ? -14.43 -18.672 -11.828 1 95.81 96 THR A C 1
ATOM 782 O O . THR A 1 96 ? -15.328 -19.141 -12.531 1 95.81 96 THR A O 1
ATOM 785 N N . GLY A 1 97 ? -13.391 -19.344 -11.469 1 96.44 97 GLY A N 1
ATOM 786 C CA . GLY A 1 97 ? -13.156 -20.688 -11.992 1 96.44 97 GLY A CA 1
ATOM 787 C C . GLY A 1 97 ? -12.664 -20.672 -13.43 1 96.44 97 GLY A C 1
ATOM 788 O O . GLY A 1 97 ? -12.469 -21.734 -14.031 1 96.44 97 GLY A O 1
ATOM 789 N N . LEU A 1 98 ? -12.375 -19.484 -13.914 1 97.06 98 LEU A N 1
ATOM 790 C CA . LEU A 1 98 ? -11.969 -19.359 -15.312 1 97.06 98 LEU A CA 1
ATOM 791 C C . LEU A 1 98 ? -10.453 -19.422 -15.445 1 97.06 98 LEU A C 1
ATOM 793 O O . LEU A 1 98 ? -9.727 -19.047 -14.516 1 97.06 98 LEU A O 1
ATOM 797 N N . PRO A 1 99 ? -9.992 -19.875 -16.578 1 97.75 99 PRO A N 1
ATOM 798 C CA . PRO A 1 99 ? -8.547 -19.859 -16.812 1 97.75 99 PRO A CA 1
ATOM 799 C C . PRO A 1 99 ? -7.98 -18.438 -16.906 1 97.75 99 PRO A C 1
ATOM 801 O O . PRO A 1 99 ? -8.734 -17.484 -17.109 1 97.75 99 PRO A O 1
ATOM 804 N N . ILE A 1 100 ? -6.703 -18.344 -16.734 1 98 100 ILE A N 1
ATOM 805 C CA . ILE A 1 100 ? -6.027 -17.062 -16.922 1 98 100 ILE A CA 1
ATOM 806 C C . ILE A 1 100 ? -6.309 -16.531 -18.328 1 98 100 ILE A C 1
ATOM 808 O O . ILE A 1 100 ? -6.191 -17.266 -19.312 1 98 100 ILE A O 1
ATOM 812 N N . GLY A 1 101 ? -6.73 -15.344 -18.375 1 95.75 101 GLY A N 1
ATOM 813 C CA . GLY A 1 101 ? -7.16 -14.742 -19.625 1 95.75 101 GLY A CA 1
ATOM 814 C C . GLY A 1 101 ? -6.035 -14.047 -20.375 1 95.75 101 GLY A C 1
ATOM 815 O O . GLY A 1 101 ? -4.906 -14.555 -20.422 1 95.75 101 GLY A O 1
ATOM 816 N N . ASN A 1 102 ? -6.391 -12.875 -21 1 96.5 102 ASN A N 1
ATOM 817 C CA . ASN A 1 102 ? -5.469 -12.195 -21.906 1 96.5 102 ASN A CA 1
ATOM 818 C C . ASN A 1 102 ? -4.328 -11.531 -21.141 1 96.5 102 ASN A C 1
ATOM 820 O O . ASN A 1 102 ? -3.229 -11.375 -21.672 1 96.5 102 ASN A O 1
ATOM 824 N N . PHE A 1 103 ? -4.648 -11.125 -19.984 1 98.31 103 PHE A N 1
ATOM 825 C CA . PHE A 1 103 ? -3.582 -10.547 -19.172 1 98.31 103 PHE A CA 1
ATOM 826 C C . PHE A 1 103 ? -2.891 -11.625 -18.344 1 98.31 103 PHE A C 1
ATOM 828 O O . PHE A 1 103 ? -3.553 -12.469 -17.734 1 98.31 103 PHE A O 1
ATOM 835 N N . SER A 1 104 ? -1.591 -11.539 -18.375 1 98.12 104 SER A N 1
ATOM 836 C CA . SER A 1 104 ? -0.776 -12.359 -17.484 1 98.12 104 SER A CA 1
ATOM 837 C C . SER A 1 104 ? 0.465 -11.609 -17.016 1 98.12 104 SER A C 1
ATOM 839 O O . SER A 1 104 ? 0.928 -10.688 -17.703 1 98.12 104 SER A O 1
ATOM 841 N N . ALA A 1 105 ? 0.931 -11.992 -15.836 1 98.56 105 ALA A N 1
ATOM 842 C CA . ALA A 1 105 ? 2.135 -11.367 -15.297 1 98.56 105 ALA A CA 1
ATOM 843 C C . ALA A 1 105 ? 3.166 -12.422 -14.898 1 98.56 105 ALA A C 1
ATOM 845 O O . ALA A 1 105 ? 3.861 -12.273 -13.891 1 98.56 105 ALA A O 1
ATOM 846 N N . TRP A 1 106 ? 3.221 -13.445 -15.719 1 98.69 106 TRP A N 1
ATOM 847 C CA . TRP A 1 106 ? 4.156 -14.531 -15.438 1 98.69 106 TRP A CA 1
ATOM 848 C C . TRP A 1 106 ? 5.598 -14.039 -15.508 1 98.69 106 TRP A C 1
ATOM 850 O O . TRP A 1 106 ? 5.957 -13.273 -16.406 1 98.69 106 TRP A O 1
ATOM 860 N N . GLY A 1 107 ? 6.367 -14.477 -14.555 1 98.12 107 GLY A N 1
ATOM 861 C CA . GLY A 1 107 ? 7.801 -14.273 -14.672 1 98.12 107 GLY A CA 1
ATOM 862 C C . GLY A 1 107 ? 8.445 -15.156 -15.734 1 98.12 107 GLY A C 1
ATOM 863 O O . GLY A 1 107 ? 7.816 -16.094 -16.219 1 98.12 107 GLY A O 1
ATOM 864 N N . SER A 1 108 ? 9.68 -14.789 -16.047 1 96.75 108 SER A N 1
ATOM 865 C CA . SER A 1 108 ? 10.422 -15.594 -17.016 1 96.75 108 SER A CA 1
ATOM 866 C C . SER A 1 108 ? 10.484 -17.062 -16.594 1 96.75 108 SER A C 1
ATOM 868 O O . SER A 1 108 ? 10.773 -17.359 -15.43 1 96.75 108 SER A O 1
ATOM 870 N N . GLY A 1 109 ? 10.133 -17.953 -17.5 1 96.69 109 GLY A N 1
ATOM 871 C CA . GLY A 1 109 ? 10.203 -19.375 -17.234 1 96.69 109 GLY A CA 1
ATOM 872 C C . GLY A 1 109 ? 9.008 -19.906 -16.453 1 96.69 109 GLY A C 1
ATOM 873 O O . GLY A 1 109 ? 9 -21.062 -16.031 1 96.69 109 GLY A O 1
ATOM 874 N N . ARG A 1 110 ? 8.062 -19.047 -16.219 1 96.94 110 ARG A N 1
ATOM 875 C CA . ARG A 1 110 ? 6.891 -19.438 -15.438 1 96.94 110 ARG A CA 1
ATOM 876 C C . ARG A 1 110 ? 5.637 -19.469 -16.312 1 96.94 110 ARG A C 1
ATOM 878 O O . ARG A 1 110 ? 5.543 -18.719 -17.297 1 96.94 110 ARG A O 1
ATOM 885 N N . PRO A 1 111 ? 4.566 -20.156 -15.969 1 97.19 111 PRO A N 1
ATOM 886 C CA . PRO A 1 111 ? 4.605 -21.188 -14.938 1 97.19 111 PRO A CA 1
ATOM 887 C C . PRO A 1 111 ? 5.543 -22.344 -15.297 1 97.19 111 PRO A C 1
ATOM 889 O O . PRO A 1 111 ? 5.859 -22.547 -16.469 1 97.19 111 PRO A O 1
ATOM 892 N N . THR A 1 112 ? 6.055 -23.047 -14.336 1 96.75 112 THR A N 1
ATOM 893 C CA . THR A 1 112 ? 6.918 -24.188 -14.586 1 96.75 112 THR A CA 1
ATOM 894 C C . THR A 1 112 ? 6.105 -25.391 -15.078 1 96.75 112 THR A C 1
ATOM 896 O O . THR A 1 112 ? 4.875 -25.375 -15 1 96.75 112 THR A O 1
ATOM 899 N N . ARG A 1 113 ? 6.812 -26.359 -15.586 1 92 113 ARG A N 1
ATOM 900 C CA . ARG A 1 113 ? 6.168 -27.609 -15.984 1 92 113 ARG A CA 1
ATOM 901 C C . ARG A 1 113 ? 6.148 -28.609 -14.836 1 92 113 ARG A C 1
ATOM 903 O O . ARG A 1 113 ? 5.789 -29.781 -15.023 1 92 113 ARG A O 1
ATOM 910 N N . ASN A 1 114 ? 6.512 -28.141 -13.711 1 91.5 114 ASN A N 1
ATOM 911 C CA . ASN A 1 114 ? 6.547 -28.969 -12.508 1 91.5 114 ASN A C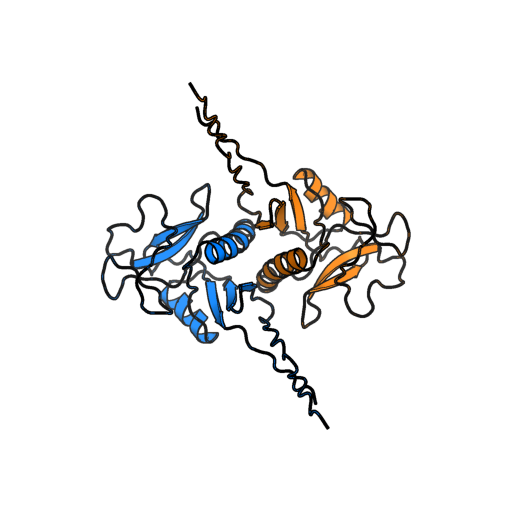A 1
ATOM 912 C C . ASN A 1 114 ? 5.148 -29.203 -11.953 1 91.5 114 ASN A C 1
ATOM 914 O O . ASN A 1 114 ? 4.438 -28.25 -11.609 1 91.5 114 ASN A O 1
ATOM 918 N N . ASP A 1 115 ? 4.762 -30.438 -11.742 1 93.88 115 ASP A N 1
ATOM 919 C CA . ASP A 1 115 ? 3.396 -30.781 -11.344 1 93.88 115 ASP A CA 1
ATOM 920 C C . ASP A 1 115 ? 3.203 -30.625 -9.844 1 93.88 115 ASP A C 1
ATOM 922 O O . ASP A 1 115 ? 2.1 -30.812 -9.328 1 93.88 115 ASP A O 1
ATOM 926 N N . THR A 1 116 ? 4.254 -30.266 -9.164 1 96.5 116 THR A N 1
ATOM 927 C CA . THR A 1 116 ? 4.129 -30.047 -7.73 1 96.5 116 THR A CA 1
ATOM 928 C C . THR A 1 116 ? 3.941 -28.562 -7.43 1 96.5 116 THR A C 1
ATOM 930 O O . THR A 1 116 ? 3.566 -28.188 -6.316 1 96.5 116 THR A O 1
ATOM 933 N N . ASN A 1 117 ? 4.207 -27.688 -8.398 1 98.19 117 ASN A N 1
ATOM 934 C CA . ASN A 1 117 ? 3.98 -26.266 -8.266 1 98.19 117 ASN A CA 1
ATOM 935 C C . ASN A 1 117 ? 2.6 -25.859 -8.781 1 98.19 117 ASN A C 1
ATOM 937 O O . ASN A 1 117 ? 2.43 -25.594 -9.977 1 98.19 117 ASN A O 1
ATOM 941 N N . ASN A 1 118 ? 1.626 -25.781 -7.867 1 98.56 118 ASN A N 1
ATOM 942 C CA . ASN A 1 118 ? 0.236 -25.672 -8.297 1 98.56 118 ASN A CA 1
ATOM 943 C C . ASN A 1 118 ? -0.4 -24.359 -7.816 1 98.56 118 ASN A C 1
ATOM 945 O O . ASN A 1 118 ? -1.564 -24.094 -8.117 1 98.56 118 ASN A O 1
ATOM 949 N N . CYS A 1 119 ? 0.345 -23.578 -7.059 1 98.88 119 CYS A N 1
ATOM 950 C CA . CYS A 1 119 ? -0.24 -22.375 -6.484 1 98.88 119 CYS A CA 1
ATOM 951 C C . CYS A 1 119 ? 0.529 -21.125 -6.922 1 98.88 119 CYS A C 1
ATOM 953 O O . CYS A 1 119 ? 1.732 -21.203 -7.184 1 98.88 119 CYS A O 1
ATOM 955 N N . LEU A 1 120 ? -0.197 -20.062 -7.051 1 98.88 120 LEU A N 1
ATOM 956 C CA . LEU A 1 120 ? 0.31 -18.844 -7.672 1 98.88 120 LEU A CA 1
ATOM 957 C C . LEU A 1 120 ? 0.635 -17.797 -6.617 1 98.88 120 LEU A C 1
ATOM 959 O O . LEU A 1 120 ? -0.144 -17.578 -5.684 1 98.88 120 LEU A O 1
ATOM 963 N N . ARG A 1 121 ? 1.817 -17.156 -6.73 1 98.88 121 ARG A N 1
ATOM 964 C CA . ARG A 1 121 ? 2.137 -16.016 -5.883 1 98.88 121 ARG A CA 1
ATOM 965 C C . ARG A 1 121 ? 2.816 -14.906 -6.688 1 98.88 121 ARG A C 1
ATOM 967 O O . ARG A 1 121 ? 3.314 -15.148 -7.789 1 98.88 121 ARG A O 1
ATOM 974 N N . MET A 1 122 ? 2.725 -13.742 -6.18 1 98.88 122 MET A N 1
ATOM 975 C CA . MET A 1 122 ? 3.475 -12.609 -6.707 1 98.88 122 MET A CA 1
ATOM 976 C C . MET A 1 122 ? 4.824 -12.477 -6.012 1 98.88 122 MET A C 1
ATOM 978 O O . MET A 1 122 ? 4.926 -12.672 -4.801 1 98.88 122 MET A O 1
ATOM 982 N N . PHE A 1 123 ? 5.836 -12.172 -6.766 1 98.62 123 PHE A N 1
ATOM 983 C CA . PHE A 1 123 ? 7.184 -11.945 -6.262 1 98.62 123 PHE A CA 1
ATOM 984 C C . PHE A 1 123 ? 7.891 -10.867 -7.07 1 98.62 123 PHE A C 1
ATOM 986 O O . PHE A 1 123 ? 7.508 -10.578 -8.203 1 98.62 123 PHE A O 1
ATOM 993 N N . TYR A 1 124 ? 8.875 -10.219 -6.477 1 98.12 124 TYR A N 1
ATOM 994 C CA . TYR A 1 124 ? 9.711 -9.25 -7.172 1 98.12 124 TYR A CA 1
ATOM 995 C C . TYR A 1 124 ? 10.859 -9.938 -7.902 1 98.12 124 TYR A C 1
ATOM 997 O O . TYR A 1 124 ? 11.648 -10.656 -7.289 1 98.12 124 TYR A O 1
ATOM 1005 N N . ASN A 1 125 ? 10.977 -9.719 -9.242 1 96.94 125 ASN A N 1
ATOM 1006 C CA . ASN A 1 125 ? 11.953 -10.461 -10.031 1 96.94 125 ASN A CA 1
ATOM 1007 C C . ASN A 1 125 ? 13.25 -9.672 -10.211 1 96.94 125 ASN A C 1
ATOM 1009 O O . ASN A 1 125 ? 14.031 -9.945 -11.117 1 96.94 125 ASN A O 1
ATOM 1013 N N . GLY A 1 126 ? 13.469 -8.656 -9.453 1 94.5 126 GLY A N 1
ATOM 1014 C CA . GLY A 1 126 ? 14.617 -7.781 -9.594 1 94.5 126 GLY A CA 1
ATOM 1015 C C . GLY A 1 126 ? 14.312 -6.504 -10.352 1 94.5 126 GLY A C 1
ATOM 1016 O O . GLY A 1 126 ? 15.094 -5.547 -10.305 1 94.5 126 GLY A O 1
ATOM 1017 N N . ASP A 1 127 ? 13.156 -6.434 -10.992 1 92.88 127 ASP A N 1
ATOM 1018 C CA . ASP A 1 127 ? 12.742 -5.289 -11.797 1 92.88 127 ASP A CA 1
ATOM 1019 C C . ASP A 1 127 ? 11.273 -4.949 -11.562 1 92.88 127 ASP A C 1
ATOM 1021 O O . ASP A 1 127 ? 10.938 -3.799 -11.273 1 92.88 127 ASP A O 1
ATOM 1025 N N . GLN A 1 128 ? 10.43 -5.938 -11.656 1 95.5 128 GLN A N 1
ATOM 1026 C CA . GLN A 1 128 ? 8.984 -5.789 -11.516 1 95.5 128 GLN A CA 1
ATOM 1027 C C . GLN A 1 128 ? 8.398 -6.941 -10.703 1 95.5 128 GLN A C 1
ATOM 1029 O O . GLN A 1 128 ? 9.07 -7.949 -10.469 1 95.5 128 GLN A O 1
ATOM 1034 N N . TYR A 1 129 ? 7.16 -6.746 -10.273 1 98.06 129 TYR A N 1
ATOM 1035 C CA . TYR A 1 129 ? 6.43 -7.848 -9.664 1 98.06 129 TYR A CA 1
ATOM 1036 C C . TYR A 1 129 ? 5.809 -8.75 -10.727 1 98.06 129 TYR A C 1
ATOM 1038 O O . TYR A 1 129 ? 5.195 -8.258 -11.68 1 98.06 129 TYR A O 1
ATOM 1046 N N . LYS A 1 130 ? 6.086 -10.016 -10.57 1 98.81 130 LYS A N 1
ATOM 1047 C CA . LYS A 1 130 ? 5.625 -11.047 -11.484 1 98.81 130 LYS A CA 1
ATOM 1048 C C . LYS A 1 130 ? 4.957 -12.195 -10.734 1 98.81 130 LYS A C 1
ATOM 1050 O O . LYS A 1 130 ? 4.91 -12.195 -9.5 1 98.81 130 LYS A O 1
ATOM 1055 N N . TRP A 1 131 ? 4.379 -13.062 -11.539 1 98.94 131 TRP A N 1
ATOM 1056 C CA . TRP A 1 131 ? 3.791 -14.289 -11.008 1 98.94 131 TRP A CA 1
ATOM 1057 C C . TRP A 1 131 ? 4.793 -15.438 -11.039 1 98.94 131 TRP A C 1
ATOM 1059 O O . TRP A 1 131 ? 5.645 -15.5 -11.93 1 98.94 131 TRP A O 1
ATOM 1069 N N . GLU A 1 132 ? 4.691 -16.359 -10.109 1 98.75 132 GLU A N 1
ATOM 1070 C CA . GLU A 1 132 ? 5.359 -17.656 -10.188 1 98.75 132 GLU A CA 1
ATOM 1071 C C . GLU A 1 132 ? 4.508 -18.75 -9.555 1 98.75 132 GLU A C 1
ATOM 1073 O O . GLU A 1 132 ? 3.766 -18.5 -8.602 1 98.75 132 GLU A O 1
ATOM 1078 N N . ASP A 1 133 ? 4.562 -19.891 -10.156 1 98.69 133 ASP A N 1
ATOM 1079 C CA . ASP A 1 133 ? 3.955 -21.078 -9.547 1 98.69 133 ASP A CA 1
ATOM 1080 C C . ASP A 1 133 ? 4.926 -21.766 -8.586 1 98.69 133 ASP A C 1
ATOM 1082 O O . ASP A 1 133 ? 6.105 -21.938 -8.906 1 98.69 133 ASP A O 1
ATOM 1086 N N . VAL A 1 134 ? 4.426 -22.062 -7.422 1 98.62 134 VAL A N 1
ATOM 1087 C CA . VAL A 1 134 ? 5.238 -22.734 -6.414 1 98.62 134 VAL A CA 1
ATOM 1088 C C . VAL A 1 134 ? 4.395 -23.781 -5.684 1 98.62 134 VAL A C 1
ATOM 1090 O O . VAL A 1 134 ? 3.209 -23.938 -5.977 1 98.62 134 VAL A O 1
ATOM 1093 N N . SER A 1 135 ? 5.074 -24.594 -4.879 1 98.62 135 SER A N 1
ATOM 1094 C CA . SER A 1 135 ? 4.348 -25.562 -4.059 1 98.62 135 SER A CA 1
ATOM 1095 C C . SER A 1 135 ? 3.332 -24.875 -3.158 1 98.62 135 SER A C 1
ATOM 1097 O O . SER A 1 135 ? 3.646 -23.859 -2.52 1 98.62 135 SER A O 1
ATOM 1099 N N . CYS A 1 136 ? 2.156 -25.469 -3.064 1 98.75 136 CYS A N 1
ATOM 1100 C CA . CYS A 1 136 ? 1.1 -24.906 -2.234 1 98.75 136 CYS A CA 1
ATOM 1101 C C . CYS A 1 136 ? 1.462 -24.984 -0.756 1 98.75 136 CYS A C 1
ATOM 1103 O O . CYS A 1 136 ? 0.835 -24.328 0.078 1 98.75 136 CYS A O 1
ATOM 1105 N N . ASN A 1 137 ? 2.496 -25.734 -0.499 1 98.62 137 ASN A N 1
ATOM 1106 C CA . ASN A 1 137 ? 2.873 -25.984 0.888 1 98.62 137 ASN A CA 1
ATOM 1107 C C . ASN A 1 137 ? 3.969 -25.031 1.354 1 98.62 137 ASN A C 1
ATOM 1109 O O . ASN A 1 137 ? 4.438 -25.125 2.492 1 98.62 137 ASN A O 1
ATOM 1113 N N . ASP A 1 138 ? 4.375 -24.156 0.433 1 98.56 138 ASP A N 1
ATOM 1114 C CA . ASP A 1 138 ? 5.324 -23.125 0.858 1 98.56 138 ASP A CA 1
ATOM 1115 C C . ASP A 1 138 ? 4.797 -22.359 2.064 1 98.56 138 ASP A C 1
ATOM 1117 O O . ASP A 1 138 ? 3.637 -21.938 2.084 1 98.56 138 ASP A O 1
ATOM 1121 N N . ARG A 1 139 ? 5.625 -22.062 3.098 1 98.56 139 ARG A N 1
ATOM 1122 C CA . ARG A 1 139 ? 5.188 -21.438 4.344 1 98.56 139 ARG A CA 1
ATOM 1123 C C . ARG A 1 139 ? 5.797 -20.062 4.516 1 98.56 139 ARG A C 1
ATOM 1125 O O . ARG A 1 139 ? 5.738 -19.469 5.598 1 98.56 139 ARG A O 1
ATOM 1132 N N . THR A 1 140 ? 6.434 -19.5 3.51 1 98.75 140 THR A N 1
ATOM 1133 C CA . THR A 1 140 ? 7.145 -18.234 3.621 1 98.75 140 THR A CA 1
ATOM 1134 C C . THR A 1 140 ? 6.348 -17.109 2.969 1 98.75 140 THR A C 1
ATOM 1136 O O . THR A 1 140 ? 6.777 -15.953 2.969 1 98.75 140 THR A O 1
ATOM 1139 N N . THR A 1 141 ? 5.223 -17.438 2.428 1 98.94 141 THR A N 1
ATOM 1140 C CA . THR A 1 141 ? 4.48 -16.531 1.57 1 98.94 141 THR A CA 1
ATOM 1141 C C . THR A 1 141 ? 3.318 -15.898 2.332 1 98.94 141 THR A C 1
ATOM 1143 O O . THR A 1 141 ? 2.615 -16.578 3.078 1 98.94 141 THR A O 1
ATOM 1146 N N . TYR A 1 142 ? 3.16 -14.578 2.199 1 98.94 142 TYR A N 1
ATOM 1147 C CA . TYR A 1 142 ? 1.985 -13.867 2.689 1 98.94 142 TYR A CA 1
ATOM 1148 C C . TYR A 1 142 ? 0.813 -14.023 1.729 1 98.94 142 TYR A C 1
ATOM 1150 O O . TYR A 1 142 ? 0.837 -14.875 0.843 1 98.94 142 TYR A O 1
ATOM 1158 N N . PHE A 1 143 ? -0.365 -13.227 1.972 1 99 143 PHE A N 1
ATOM 1159 C CA . PHE A 1 143 ? -1.529 -13.469 1.13 1 99 143 PHE A CA 1
ATOM 1160 C C . PHE A 1 143 ? -2.352 -12.195 0.958 1 99 143 PHE A C 1
ATOM 1162 O O . PHE A 1 143 ? -2.271 -11.281 1.78 1 99 143 PHE A O 1
ATOM 1169 N N . ILE A 1 144 ? -3.033 -12.062 -0.114 1 99 144 ILE A N 1
ATOM 1170 C CA . ILE A 1 144 ? -3.918 -10.938 -0.399 1 99 144 ILE A CA 1
ATOM 1171 C C . ILE A 1 144 ? -5.348 -11.445 -0.595 1 99 144 ILE A C 1
ATOM 1173 O O . ILE A 1 144 ? -5.59 -12.336 -1.407 1 99 144 ILE A O 1
ATOM 1177 N N . CYS A 1 145 ? -6.266 -10.914 0.138 1 98.94 145 CYS A N 1
ATOM 1178 C CA . CYS A 1 145 ? -7.688 -11.211 0.007 1 98.94 145 CYS A CA 1
ATOM 1179 C C . CYS A 1 145 ? -8.398 -10.117 -0.782 1 98.94 145 CYS A C 1
ATOM 1181 O O . CYS A 1 145 ? -7.957 -8.969 -0.797 1 98.94 145 CYS A O 1
ATOM 1183 N N . GLU A 1 146 ? -9.508 -10.484 -1.347 1 98.75 146 GLU A N 1
ATOM 1184 C CA . GLU A 1 146 ? -10.352 -9.516 -2.045 1 98.75 146 GLU A CA 1
ATOM 1185 C C . GLU A 1 146 ? -11.836 -9.781 -1.785 1 98.75 146 GLU A C 1
ATOM 1187 O O . GLU A 1 146 ? -12.258 -10.938 -1.727 1 98.75 146 GLU A O 1
ATOM 1192 N N . LYS A 1 147 ? -12.594 -8.781 -1.58 1 98.06 147 LYS A N 1
ATOM 1193 C CA . LYS A 1 147 ? -14.055 -8.82 -1.512 1 98.06 147 LYS A CA 1
ATOM 1194 C C . LYS A 1 147 ? -14.664 -7.547 -2.086 1 98.06 147 LYS A C 1
ATOM 1196 O O . LYS A 1 147 ? -13.992 -6.516 -2.172 1 98.06 147 LYS A O 1
ATOM 1201 N N . PRO A 1 148 ? -15.938 -7.645 -2.521 1 96.06 148 PRO A N 1
ATOM 1202 C CA . PRO A 1 148 ? -16.594 -6.41 -2.959 1 96.06 148 PRO A CA 1
ATOM 1203 C C . PRO A 1 148 ? -16.734 -5.387 -1.833 1 96.06 148 PRO A C 1
ATOM 1205 O O . PRO A 1 148 ? -16.984 -5.762 -0.685 1 96.06 148 PRO A O 1
ATOM 1208 N N . ALA A 1 149 ? -16.531 -4.105 -2.229 1 95.12 149 ALA A N 1
ATOM 1209 C CA . ALA A 1 149 ? -16.781 -3.039 -1.26 1 95.12 149 ALA A CA 1
ATOM 1210 C C . ALA A 1 149 ? -18.266 -2.934 -0.921 1 95.12 149 ALA A C 1
ATOM 1212 O O . ALA A 1 149 ? -19.109 -3.146 -1.783 1 95.12 149 ALA A O 1
ATOM 1213 N N . GLU A 1 150 ? -18.469 -2.717 0.355 1 86.56 150 GLU A N 1
ATOM 1214 C CA . GLU A 1 150 ? -19.859 -2.576 0.787 1 86.56 150 GLU A CA 1
ATOM 1215 C C . GLU A 1 150 ? -20.438 -1.229 0.36 1 86.56 150 GLU A C 1
ATOM 1217 O O . GLU A 1 150 ? -19.719 -0.226 0.319 1 86.56 150 GLU A O 1
ATOM 1222 N N . GLN A 1 151 ? -21.656 -1.244 -0.122 1 76.56 151 GLN A N 1
ATOM 1223 C CA . GLN A 1 151 ? -22.359 -0.022 -0.501 1 76.56 151 GLN A CA 1
ATOM 1224 C C . GLN A 1 151 ? -23.016 0.63 0.709 1 76.56 151 GLN A C 1
ATOM 1226 O O . GLN A 1 151 ? -23.656 -0.05 1.518 1 76.56 151 GLN A O 1
ATOM 1231 N N . SER A 1 152 ? -22.5 1.729 1.346 1 62.75 152 SER A N 1
ATOM 1232 C CA . SER A 1 152 ? -23.172 2.416 2.443 1 62.75 152 SER A CA 1
ATOM 1233 C C . SER A 1 152 ? -24.281 3.32 1.93 1 62.75 152 SER A C 1
ATOM 1235 O O . SER A 1 152 ? -24.094 4.086 0.984 1 62.75 152 SER A O 1
ATOM 1237 N N . GLY A 1 153 ? -25.547 2.781 1.715 1 54.22 153 GLY A N 1
ATOM 1238 C CA . GLY A 1 153 ? -26.719 3.57 1.381 1 54.22 153 GLY A CA 1
ATOM 1239 C C . GLY A 1 153 ? -27.172 4.48 2.51 1 54.22 153 GLY A C 1
ATOM 1240 O O . GLY A 1 153 ? -27.328 4.031 3.648 1 54.22 153 GLY A O 1
ATOM 1241 N N . THR A 1 154 ? -26.656 5.609 2.689 1 48.12 154 THR A N 1
ATOM 1242 C CA . THR A 1 154 ? -27.359 6.488 3.613 1 48.12 154 THR A CA 1
ATOM 1243 C C . THR A 1 154 ? -28.75 6.832 3.076 1 48.12 154 THR A C 1
ATOM 1245 O O . THR A 1 154 ? -28.875 7.395 1.986 1 48.12 154 THR A O 1
ATOM 1248 N N . PRO A 1 155 ? -29.859 6.32 3.67 1 43.03 155 PRO A N 1
ATOM 1249 C CA . PRO A 1 155 ? -31.188 6.797 3.264 1 43.03 155 PRO A CA 1
ATOM 1250 C C . PRO A 1 155 ? -31.344 8.305 3.438 1 43.03 155 PRO A C 1
ATOM 1252 O O . PRO A 1 155 ? -30.922 8.859 4.457 1 43.03 155 PRO A O 1
ATOM 1255 N N . VAL A 1 156 ? -31.219 9.078 2.371 1 40.5 156 VAL A N 1
ATOM 1256 C CA . VAL A 1 156 ? -31.688 10.453 2.535 1 40.5 156 VAL A CA 1
ATOM 1257 C C . VAL A 1 156 ? -33.156 10.461 2.875 1 40.5 156 VAL A C 1
ATOM 1259 O O . VAL A 1 156 ? -34 9.953 2.107 1 40.5 156 VAL A O 1
ATOM 1262 N N . TYR A 1 157 ? -33.406 10.562 4.145 1 35.75 157 TYR A N 1
ATOM 1263 C CA . TYR A 1 157 ? -34.781 10.953 4.453 1 35.75 157 TYR A CA 1
ATOM 1264 C C . TYR A 1 157 ? -35 12.414 4.102 1 35.75 157 TYR A C 1
ATOM 1266 O O . TYR A 1 157 ? -34.094 13.242 4.191 1 35.75 157 TYR A O 1
ATOM 1274 N N . LEU B 1 1 ? 9.953 12.219 -53.188 1 34.78 1 LEU B N 1
ATOM 1275 C CA . LEU B 1 1 ? 10.484 11.359 -52.125 1 34.78 1 LEU B CA 1
ATOM 1276 C C . LEU B 1 1 ? 10.086 11.883 -50.75 1 34.78 1 LEU B C 1
ATOM 1278 O O . LEU B 1 1 ? 10.633 12.891 -50.281 1 34.78 1 LEU B O 1
ATOM 1282 N N . ALA B 1 2 ? 8.82 11.703 -50.312 1 41.19 2 ALA B N 1
ATOM 1283 C CA . ALA B 1 2 ? 8.281 12.164 -49.062 1 41.19 2 ALA B CA 1
ATOM 1284 C C . ALA B 1 2 ? 8.953 11.453 -47.875 1 41.19 2 ALA B C 1
ATOM 1286 O O . ALA B 1 2 ? 8.938 10.219 -47.812 1 41.19 2 ALA B O 1
ATOM 1287 N N . VAL B 1 3 ? 9.914 12.039 -47.156 1 44.12 3 VAL B N 1
ATOM 1288 C CA . VAL B 1 3 ? 10.562 11.578 -45.938 1 44.12 3 VAL B CA 1
ATOM 1289 C C . VAL B 1 3 ? 9.539 11.5 -44.812 1 44.12 3 VAL B C 1
ATOM 1291 O O . VAL B 1 3 ? 9.008 12.516 -44.375 1 44.12 3 VAL B O 1
ATOM 1294 N N . PHE B 1 4 ? 8.781 10.477 -44.656 1 43.19 4 PHE B N 1
ATOM 1295 C CA . PHE B 1 4 ? 7.973 10.281 -43.469 1 43.19 4 PHE B CA 1
ATOM 1296 C C . PHE B 1 4 ? 8.859 10.062 -42.25 1 43.19 4 PHE B C 1
ATOM 1298 O O . PHE B 1 4 ? 9.633 9.102 -42.219 1 43.19 4 PHE B O 1
ATOM 1305 N N . ALA B 1 5 ? 9.227 11.047 -41.469 1 42.88 5 ALA B N 1
ATOM 1306 C CA . ALA B 1 5 ? 9.883 10.875 -40.156 1 42.88 5 ALA B CA 1
ATOM 1307 C C . ALA B 1 5 ? 8.977 10.117 -39.188 1 42.88 5 ALA B C 1
ATOM 1309 O O . ALA B 1 5 ? 7.879 10.586 -38.875 1 42.88 5 ALA B O 1
ATOM 1310 N N . VAL B 1 6 ? 9.086 8.852 -39 1 47.62 6 VAL B N 1
ATOM 1311 C CA . VAL B 1 6 ? 8.445 8.141 -37.875 1 47.62 6 VAL B CA 1
ATOM 1312 C C . VAL B 1 6 ? 8.93 8.703 -36.562 1 47.62 6 VAL B C 1
ATOM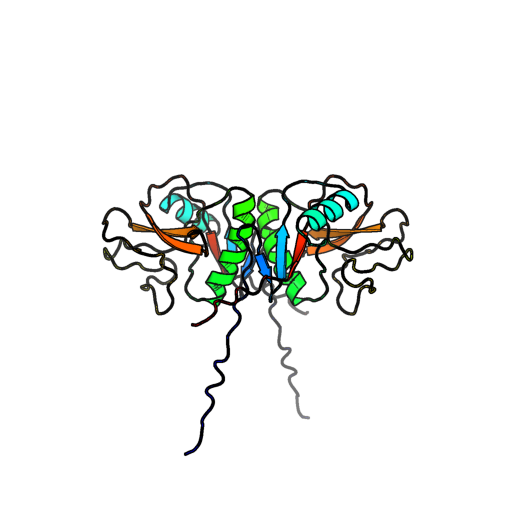 1314 O O . VAL B 1 6 ? 10.109 8.586 -36.219 1 47.62 6 VAL B O 1
ATOM 1317 N N . SER B 1 7 ? 8.453 9.789 -36.156 1 43.34 7 SER B N 1
ATOM 1318 C CA . SER B 1 7 ? 8.766 10.18 -34.781 1 43.34 7 SER B CA 1
ATOM 1319 C C . SER B 1 7 ? 8.469 9.047 -33.812 1 43.34 7 SER B C 1
ATOM 1321 O O . SER B 1 7 ? 7.312 8.656 -33.625 1 43.34 7 SER B O 1
ATOM 1323 N N . GLY B 1 8 ? 9.32 8.148 -33.625 1 47.5 8 GLY B N 1
ATOM 1324 C CA . GLY B 1 8 ? 9.148 7.129 -32.594 1 47.5 8 GLY B CA 1
ATOM 1325 C C . GLY B 1 8 ? 8.727 7.703 -31.266 1 47.5 8 GLY B C 1
ATOM 1326 O O . GLY B 1 8 ? 9.375 8.609 -30.734 1 47.5 8 GLY B O 1
ATOM 1327 N N . ILE B 1 9 ? 7.5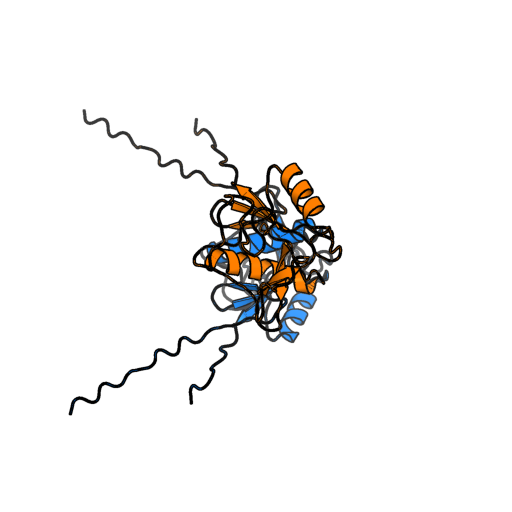31 7.883 -30.938 1 47.81 9 ILE B N 1
ATOM 1328 C CA . ILE B 1 9 ? 7.051 8.227 -29.594 1 47.81 9 ILE B CA 1
ATOM 1329 C C . ILE B 1 9 ? 7.754 7.355 -28.562 1 47.81 9 ILE B C 1
ATOM 1331 O O . ILE B 1 9 ? 7.645 6.129 -28.594 1 47.81 9 ILE B O 1
ATOM 1335 N N . PHE B 1 10 ? 8.945 7.73 -28.172 1 49.47 10 PHE B N 1
ATOM 1336 C CA . PHE B 1 10 ? 9.594 7.098 -27.031 1 49.47 10 PHE B CA 1
ATOM 1337 C C . PHE B 1 10 ? 8.688 7.137 -25.797 1 49.47 10 PHE B C 1
ATOM 1339 O O . PHE B 1 10 ? 8.258 8.211 -25.375 1 49.47 10 PHE B O 1
ATOM 1346 N N . THR B 1 11 ? 7.852 6.184 -25.672 1 55.09 11 THR B N 1
ATOM 1347 C CA . THR B 1 11 ? 7.137 6.16 -24.391 1 55.09 11 THR B CA 1
ATOM 1348 C C . THR B 1 11 ? 8.109 5.988 -23.234 1 55.09 11 THR B C 1
ATOM 1350 O O . THR B 1 11 ? 8.906 5.047 -23.219 1 55.09 11 THR B O 1
ATOM 1353 N N . VAL B 1 12 ? 8.609 7.074 -22.656 1 53.88 12 VAL B N 1
ATOM 1354 C CA . VAL B 1 12 ? 9.438 7.043 -21.453 1 53.88 12 VAL B CA 1
ATOM 1355 C C . VAL B 1 12 ? 8.68 6.348 -20.328 1 53.88 12 VAL B C 1
ATOM 1357 O O . VAL B 1 12 ? 7.547 6.719 -20 1 53.88 12 VAL B O 1
ATOM 1360 N N . GLN B 1 13 ? 9.016 5.074 -20.062 1 69 13 GLN B N 1
ATOM 1361 C CA . GLN B 1 13 ? 8.43 4.395 -18.922 1 69 13 GLN B CA 1
ATOM 1362 C C . GLN B 1 13 ? 9.133 4.797 -17.625 1 69 13 GLN B C 1
ATOM 1364 O O . GLN B 1 13 ? 10.352 4.941 -17.594 1 69 13 GLN B O 1
ATOM 1369 N N . THR B 1 14 ? 8.406 5.48 -16.719 1 68.06 14 THR B N 1
ATOM 1370 C CA . THR B 1 14 ? 8.953 5.805 -15.398 1 68.06 14 THR B CA 1
ATOM 1371 C C . THR B 1 14 ? 8.844 4.609 -14.461 1 68.06 14 THR B C 1
ATOM 1373 O O . THR B 1 14 ? 7.977 3.75 -14.633 1 68.06 14 THR B O 1
ATOM 1376 N N . SER B 1 15 ? 9.961 4.449 -13.789 1 85.94 15 SER B N 1
ATOM 1377 C CA . SER B 1 15 ? 9.922 3.354 -12.828 1 85.94 15 SER B CA 1
ATOM 1378 C C . SER B 1 15 ? 10.414 3.801 -11.453 1 85.94 15 SER B C 1
ATOM 1380 O O . SER B 1 15 ? 11.266 4.688 -11.359 1 85.94 15 SER B O 1
ATOM 1382 N N . CYS B 1 16 ? 9.695 3.441 -10.438 1 96.44 16 CYS B N 1
ATOM 1383 C CA . CYS B 1 16 ? 10.133 3.613 -9.055 1 96.44 16 CYS B CA 1
ATOM 1384 C C . CYS B 1 16 ? 10.875 2.377 -8.562 1 96.44 16 CYS B C 1
ATOM 1386 O O . CYS B 1 16 ? 10.547 1.255 -8.945 1 96.44 16 CYS B O 1
ATOM 1388 N N . PRO B 1 17 ? 11.984 2.568 -7.762 1 95.44 17 PRO B N 1
ATOM 1389 C CA . PRO B 1 17 ? 12.648 1.399 -7.176 1 95.44 17 PRO B CA 1
ATOM 1390 C C . PRO B 1 17 ? 11.719 0.585 -6.281 1 95.44 17 PRO B C 1
ATOM 1392 O O . PRO B 1 17 ? 10.688 1.094 -5.824 1 95.44 17 PRO B O 1
ATOM 1395 N N . VAL B 1 18 ? 12.094 -0.676 -6.074 1 96.06 18 VAL B N 1
ATOM 1396 C CA . VAL B 1 18 ? 11.359 -1.472 -5.098 1 96.06 18 VAL B CA 1
ATOM 1397 C C . VAL B 1 18 ? 11.328 -0.743 -3.756 1 96.06 18 VAL B C 1
ATOM 1399 O O . VAL B 1 18 ? 12.195 0.081 -3.469 1 96.06 18 VAL B O 1
ATOM 1402 N N . ASP B 1 19 ? 10.359 -0.924 -2.922 1 98.31 19 ASP B N 1
ATOM 1403 C CA . ASP B 1 19 ? 10.117 -0.314 -1.617 1 98.31 19 ASP B CA 1
ATOM 1404 C C . ASP B 1 19 ? 9.328 0.986 -1.756 1 98.31 19 ASP B C 1
ATOM 1406 O O . ASP B 1 19 ? 8.844 1.532 -0.763 1 98.31 19 ASP B O 1
ATOM 1410 N N . TRP B 1 20 ? 9.297 1.526 -3.018 1 98.56 20 TRP B N 1
ATOM 1411 C CA . TRP B 1 20 ? 8.531 2.734 -3.307 1 98.56 20 TRP B CA 1
ATOM 1412 C C . TRP B 1 20 ? 7.258 2.4 -4.078 1 98.56 20 TRP B C 1
ATOM 1414 O O . TRP B 1 20 ? 7.23 1.451 -4.863 1 98.56 20 TRP B O 1
ATOM 1424 N N . ALA B 1 21 ? 6.223 3.143 -3.902 1 98.38 21 ALA B N 1
ATOM 1425 C CA . ALA B 1 21 ? 5.016 3.086 -4.723 1 98.38 21 ALA B CA 1
ATOM 1426 C C . ALA B 1 21 ? 5.008 4.203 -5.762 1 98.38 21 ALA B C 1
ATOM 1428 O O . ALA B 1 21 ? 5.508 5.301 -5.508 1 98.38 21 ALA B O 1
ATOM 1429 N N . GLU B 1 22 ? 4.418 3.951 -6.891 1 97.31 22 GLU B N 1
ATOM 1430 C CA . GLU B 1 22 ? 4.375 4.953 -7.953 1 97.31 22 GLU B CA 1
ATOM 1431 C C . GLU B 1 22 ? 2.975 5.535 -8.109 1 97.31 22 GLU B C 1
ATOM 1433 O O . GLU B 1 22 ? 2.004 4.797 -8.281 1 97.31 22 GLU B O 1
ATOM 1438 N N . TYR B 1 23 ? 2.898 6.848 -8.023 1 97.31 23 TYR B N 1
ATOM 1439 C CA . TYR B 1 23 ? 1.688 7.613 -8.305 1 97.31 23 TYR B CA 1
ATOM 1440 C C . TYR B 1 23 ? 1.935 8.641 -9.406 1 97.31 23 TYR B C 1
ATOM 1442 O O . TYR B 1 23 ? 2.525 9.695 -9.156 1 97.31 23 TYR B O 1
ATOM 1450 N N . LYS B 1 24 ? 1.485 8.359 -10.562 1 95.69 24 LYS B N 1
ATOM 1451 C CA . LYS B 1 24 ? 1.502 9.281 -11.703 1 95.69 24 LYS B CA 1
ATOM 1452 C C . LYS B 1 24 ? 2.861 9.953 -11.844 1 95.69 24 LYS B C 1
ATOM 1454 O O . LYS B 1 24 ? 2.947 11.18 -11.93 1 95.69 24 LYS B O 1
ATOM 1459 N N . GLY B 1 25 ? 3.9 9.133 -11.914 1 95.12 25 GLY B N 1
ATOM 1460 C CA . GLY B 1 25 ? 5.234 9.633 -12.203 1 95.12 25 GLY B CA 1
ATOM 1461 C C . GLY B 1 25 ? 5.984 10.078 -10.961 1 95.12 25 GLY B C 1
ATOM 1462 O O . GLY B 1 25 ? 7.09 10.617 -11.062 1 95.12 25 GLY B O 1
ATOM 1463 N N . GLU B 1 26 ? 5.359 9.906 -9.781 1 97.31 26 GLU B N 1
ATOM 1464 C CA . GLU B 1 26 ? 6.02 10.18 -8.508 1 97.31 26 GLU B CA 1
ATOM 1465 C C . GLU B 1 26 ? 6.238 8.891 -7.711 1 97.31 26 GLU B C 1
ATOM 1467 O O . GLU B 1 26 ? 5.371 8.016 -7.691 1 97.31 26 GLU B O 1
ATOM 1472 N N . CYS B 1 27 ? 7.383 8.82 -7.113 1 98.44 27 CYS B N 1
ATOM 1473 C CA . CYS B 1 27 ? 7.695 7.703 -6.234 1 98.44 27 CYS B CA 1
ATOM 1474 C C . CYS B 1 27 ? 7.488 8.078 -4.773 1 98.44 27 CYS B C 1
ATOM 1476 O O . CYS B 1 27 ? 7.977 9.117 -4.32 1 98.44 27 CYS B O 1
ATOM 1478 N N . LEU B 1 28 ? 6.738 7.23 -4.055 1 98.88 28 LEU B N 1
ATOM 1479 C CA . LEU B 1 28 ? 6.449 7.477 -2.645 1 98.88 28 LEU B CA 1
ATOM 1480 C C . LEU B 1 28 ? 7.051 6.383 -1.769 1 98.88 28 LEU B C 1
ATOM 1482 O O . LEU B 1 28 ? 6.84 5.195 -2.018 1 98.88 28 LEU B O 1
ATOM 1486 N N . TYR B 1 29 ? 7.832 6.809 -0.786 1 98.94 29 TYR B N 1
ATOM 1487 C CA . TYR B 1 29 ? 8.398 5.914 0.217 1 98.94 29 TYR B CA 1
ATOM 1488 C C . TYR B 1 29 ? 7.684 6.07 1.554 1 98.94 29 TYR B C 1
ATOM 1490 O O . TYR B 1 29 ? 7.531 7.184 2.059 1 98.94 29 TYR B O 1
ATOM 1498 N N . PHE B 1 30 ? 7.219 4.961 2.094 1 98.94 30 PHE B N 1
ATOM 1499 C CA . PHE B 1 30 ? 6.578 4.949 3.404 1 98.94 30 PHE B CA 1
ATOM 1500 C C . PHE B 1 30 ? 7.543 4.445 4.473 1 98.94 30 PHE B C 1
ATOM 1502 O O . PHE B 1 30 ? 7.766 3.236 4.594 1 98.94 30 PHE B O 1
ATOM 1509 N N . GLY B 1 31 ? 8.078 5.426 5.203 1 98.81 31 GLY B N 1
ATOM 1510 C CA . GLY B 1 31 ? 9.109 5.109 6.184 1 98.81 31 GLY B CA 1
ATOM 1511 C C . GLY B 1 31 ? 8.602 4.25 7.324 1 98.81 31 GLY B C 1
ATOM 1512 O O . GLY B 1 31 ? 7.473 4.43 7.789 1 98.81 31 GLY B O 1
ATOM 1513 N N . ASN B 1 32 ? 9.438 3.33 7.828 1 98.12 32 ASN B N 1
ATOM 1514 C CA . ASN B 1 32 ? 8.992 2.336 8.797 1 98.12 32 ASN B CA 1
ATOM 1515 C C . ASN B 1 32 ? 9.555 2.625 10.188 1 98.12 32 ASN B C 1
ATOM 1517 O O . ASN B 1 32 ? 9.688 1.718 11.016 1 98.12 32 ASN B O 1
ATOM 1521 N N . SER B 1 33 ? 9.945 3.857 10.461 1 98.62 33 SER B N 1
ATOM 1522 C CA . SER B 1 33 ? 10.375 4.293 11.789 1 98.62 33 SER B CA 1
ATOM 1523 C C . SER B 1 33 ? 9.633 5.551 12.227 1 98.62 33 SER B C 1
ATOM 1525 O O . SER B 1 33 ? 9.258 6.375 11.391 1 98.62 33 SER B O 1
ATOM 1527 N N . ARG B 1 34 ? 9.398 5.602 13.469 1 98.81 34 ARG B N 1
ATOM 1528 C CA . ARG B 1 34 ? 8.789 6.797 14.047 1 98.81 34 ARG B CA 1
ATOM 1529 C C . ARG B 1 34 ? 9.828 7.891 14.266 1 98.81 34 ARG B C 1
ATOM 1531 O O . ARG B 1 34 ? 10.922 7.625 14.758 1 98.81 34 ARG B O 1
ATOM 1538 N N . GLN B 1 35 ? 9.469 9.102 13.852 1 98.81 35 GLN B N 1
ATOM 1539 C CA . GLN B 1 35 ? 10.398 10.227 13.914 1 98.81 35 GLN B CA 1
ATOM 1540 C C . GLN B 1 35 ? 9.664 11.539 14.172 1 98.81 35 GLN B C 1
ATOM 1542 O O . GLN B 1 35 ? 8.461 11.633 13.953 1 98.81 35 GLN B O 1
ATOM 1547 N N . ARG B 1 36 ? 10.43 12.562 14.648 1 98.88 36 ARG B N 1
ATOM 1548 C CA . ARG B 1 36 ? 9.914 13.93 14.609 1 98.88 36 ARG B CA 1
ATOM 1549 C C . ARG B 1 36 ? 9.844 14.445 13.18 1 98.88 36 ARG B C 1
ATOM 1551 O O . ARG B 1 36 ? 10.484 13.891 12.281 1 98.88 36 ARG B O 1
ATOM 1558 N N . TRP B 1 37 ? 9.102 15.492 13 1 98.88 37 TRP B N 1
ATOM 1559 C CA . TRP B 1 37 ? 8.828 15.984 11.656 1 98.88 37 TRP B CA 1
ATOM 1560 C C . TRP B 1 37 ? 10.125 16.375 10.945 1 98.88 37 TRP B C 1
ATOM 1562 O O . TRP B 1 37 ? 10.352 16 9.797 1 98.88 37 TRP B O 1
ATOM 1572 N N . LEU B 1 38 ? 10.961 17.125 11.664 1 98.75 38 LEU B N 1
ATOM 1573 C CA . LEU B 1 38 ? 12.203 17.578 11.047 1 98.75 38 LEU B CA 1
ATOM 1574 C C . LEU B 1 38 ? 13.117 16.406 10.719 1 98.75 38 LEU B C 1
ATOM 1576 O O . LEU B 1 38 ? 13.781 16.406 9.68 1 98.75 38 LEU B O 1
ATOM 1580 N N . ASP B 1 39 ? 13.25 15.398 11.602 1 98.88 39 ASP B N 1
ATOM 1581 C CA . ASP B 1 39 ? 14.031 14.195 11.344 1 98.88 39 ASP B CA 1
ATOM 1582 C C . ASP B 1 39 ? 13.5 13.445 10.125 1 98.88 39 ASP B C 1
ATOM 1584 O O . ASP B 1 39 ? 14.273 12.93 9.312 1 98.88 39 ASP B O 1
ATOM 1588 N N . ALA B 1 40 ? 12.195 13.375 10.016 1 98.94 40 ALA B N 1
ATOM 1589 C CA . ALA B 1 40 ? 11.547 12.734 8.875 1 98.94 40 ALA B CA 1
ATOM 1590 C C . ALA B 1 40 ? 11.891 13.461 7.578 1 98.94 40 ALA B C 1
ATOM 1592 O O . ALA B 1 40 ? 12.227 12.82 6.574 1 98.94 40 ALA B O 1
ATOM 1593 N N . GLU B 1 41 ? 11.797 14.805 7.629 1 98.81 41 GLU B N 1
ATOM 1594 C CA . GLU B 1 41 ? 12.172 15.594 6.457 1 98.81 41 GLU B CA 1
ATOM 1595 C C . GLU B 1 41 ? 13.625 15.344 6.066 1 98.81 41 GLU B C 1
ATOM 1597 O O . GLU B 1 41 ? 13.938 15.188 4.887 1 98.81 41 GLU B O 1
ATOM 1602 N N . ASN B 1 42 ? 14.477 15.328 7.039 1 98.81 42 ASN B N 1
ATOM 1603 C CA . ASN B 1 42 ? 15.883 15.055 6.777 1 98.81 42 ASN B CA 1
ATOM 1604 C C . ASN B 1 42 ? 16.078 13.664 6.188 1 98.81 42 ASN B C 1
ATOM 1606 O O . ASN B 1 42 ? 16.938 13.469 5.312 1 98.81 42 ASN B O 1
ATOM 1610 N N . HIS B 1 43 ? 15.352 12.711 6.68 1 98.81 43 HIS B N 1
ATOM 1611 C CA . HIS B 1 43 ? 15.398 11.359 6.125 1 98.81 43 HIS B CA 1
ATOM 1612 C C . HIS B 1 43 ? 15.008 11.359 4.652 1 98.81 43 HIS B C 1
ATOM 1614 O O . HIS B 1 43 ? 15.68 10.719 3.834 1 98.81 43 HIS B O 1
ATOM 1620 N N . CYS B 1 44 ? 13.969 12.055 4.297 1 98.88 44 CYS B N 1
ATOM 1621 C CA . CYS B 1 44 ? 13.547 12.141 2.904 1 98.88 44 CYS B CA 1
ATOM 1622 C C . CYS B 1 44 ? 14.602 12.828 2.049 1 98.88 44 CYS B C 1
ATOM 1624 O O . CYS B 1 44 ? 14.844 12.422 0.91 1 98.88 44 CYS B O 1
ATOM 1626 N N . ARG B 1 45 ? 15.258 13.82 2.559 1 98.62 45 ARG B N 1
ATOM 1627 C CA . ARG B 1 45 ? 16.281 14.539 1.81 1 98.62 45 ARG B CA 1
ATOM 1628 C C . ARG B 1 45 ? 17.453 13.625 1.449 1 98.62 45 ARG B C 1
ATOM 1630 O O . ARG B 1 45 ? 18.062 13.781 0.392 1 98.62 45 ARG B O 1
ATOM 1637 N N . LYS B 1 46 ? 17.734 12.672 2.32 1 98.31 46 LYS B N 1
ATOM 1638 C CA . LYS B 1 46 ? 18.797 11.703 2.037 1 98.31 46 LYS B CA 1
ATOM 1639 C C . LYS B 1 46 ? 18.453 10.875 0.802 1 98.31 46 LYS B C 1
ATOM 1641 O O . LYS B 1 46 ? 19.359 10.359 0.131 1 98.31 46 LYS B O 1
ATOM 1646 N N . PHE B 1 47 ? 17.125 10.727 0.49 1 97.75 47 PHE B N 1
ATOM 1647 C CA . PHE B 1 47 ? 16.656 10.023 -0.701 1 97.75 47 PHE B CA 1
ATOM 1648 C C . PHE B 1 47 ? 16.5 10.984 -1.87 1 97.75 47 PHE B C 1
ATOM 1650 O O . PHE B 1 47 ? 15.898 10.633 -2.889 1 97.75 47 PHE B O 1
ATOM 1657 N N . HIS B 1 48 ? 17.031 12.242 -1.71 1 97.5 48 HIS B N 1
ATOM 1658 C CA . HIS B 1 48 ? 16.781 13.281 -2.697 1 97.5 48 HIS B CA 1
ATOM 1659 C C . HIS B 1 48 ? 15.281 13.469 -2.928 1 97.5 48 HIS B C 1
ATOM 1661 O O . HIS B 1 48 ? 14.836 13.633 -4.07 1 97.5 48 HIS B O 1
ATOM 1667 N N . ALA B 1 49 ? 14.547 13.305 -1.868 1 98.38 49 ALA B N 1
ATOM 1668 C CA . ALA B 1 49 ? 13.094 13.445 -1.814 1 98.38 49 ALA B CA 1
ATOM 1669 C C . ALA B 1 49 ? 12.688 14.484 -0.771 1 98.38 49 ALA B C 1
ATOM 1671 O O . ALA B 1 49 ? 13.523 15.234 -0.271 1 98.38 49 ALA B O 1
ATOM 1672 N N . TYR B 1 50 ? 11.383 14.688 -0.6 1 98.31 50 TYR B N 1
ATOM 1673 C CA . TYR B 1 50 ? 10.758 15.523 0.42 1 98.31 50 TYR B CA 1
ATOM 1674 C C . TYR B 1 50 ? 9.562 14.812 1.052 1 98.31 50 TYR B C 1
ATOM 1676 O O . TYR B 1 50 ? 9.055 13.836 0.5 1 98.31 50 TYR B O 1
ATOM 1684 N N . LEU B 1 51 ? 9.242 15.281 2.229 1 98.94 51 LEU B N 1
ATOM 1685 C CA . LEU B 1 51 ? 7.965 14.805 2.736 1 98.94 51 LEU B CA 1
ATOM 1686 C C . LEU B 1 51 ? 6.852 15.047 1.718 1 98.94 51 LEU B C 1
ATOM 1688 O O . LEU B 1 51 ? 6.801 16.109 1.09 1 98.94 51 LEU B O 1
ATOM 1692 N N . VAL B 1 52 ? 5.977 14.141 1.565 1 98.94 52 VAL B N 1
ATOM 1693 C CA . VAL B 1 52 ? 5.039 14.039 0.451 1 98.94 52 VAL B CA 1
ATOM 1694 C C . VAL B 1 52 ? 4.055 15.203 0.496 1 98.94 52 VAL B C 1
ATOM 1696 O O . VAL B 1 52 ? 3.652 15.641 1.575 1 98.94 52 VAL B O 1
ATOM 1699 N N . THR B 1 53 ? 3.727 15.719 -0.694 1 98.81 53 THR B N 1
ATOM 1700 C CA . THR B 1 53 ? 2.65 16.688 -0.885 1 98.81 53 THR B CA 1
ATOM 1701 C C . THR B 1 53 ? 1.329 15.977 -1.162 1 98.81 53 THR B C 1
ATOM 1703 O O . THR B 1 53 ? 1.246 15.133 -2.061 1 98.81 53 THR B O 1
ATOM 1706 N N . ASP B 1 54 ? 0.33 16.156 -0.363 1 98.62 54 ASP B N 1
ATOM 1707 C C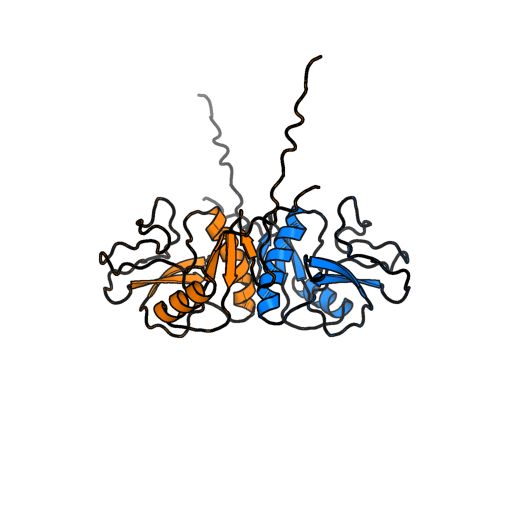A . ASP B 1 54 ? -1.017 15.617 -0.527 1 98.62 54 ASP B CA 1
ATOM 1708 C C . ASP B 1 54 ? -1.988 16.688 -0.995 1 98.62 54 ASP B C 1
ATOM 1710 O O . ASP B 1 54 ? -2.787 17.203 -0.205 1 98.62 54 ASP B O 1
ATOM 1714 N N . ASP B 1 55 ? -1.998 17 -2.342 1 97.88 55 ASP B N 1
ATOM 1715 C CA . ASP B 1 55 ? -2.594 18.266 -2.746 1 97.88 55 ASP B CA 1
ATOM 1716 C C . ASP B 1 55 ? -3.793 18.047 -3.664 1 97.88 55 ASP B C 1
ATOM 1718 O O . ASP B 1 55 ? -4.324 19 -4.246 1 97.88 55 ASP B O 1
ATOM 1722 N N . ASN B 1 56 ? -4.203 16.859 -3.879 1 98.25 56 ASN B N 1
ATOM 1723 C CA . ASN B 1 56 ? -5.414 16.578 -4.641 1 98.25 56 ASN B CA 1
ATOM 1724 C C . ASN B 1 56 ? -6.082 15.281 -4.176 1 98.25 56 ASN B C 1
ATOM 1726 O O . ASN B 1 56 ? -5.441 14.438 -3.553 1 98.25 56 ASN B O 1
ATOM 1730 N N . ALA B 1 57 ? -7.359 15.148 -4.531 1 97.94 57 ALA B N 1
ATOM 1731 C CA . ALA B 1 57 ? -8.18 14.055 -4.031 1 97.94 57 ALA B CA 1
ATOM 1732 C C . ALA B 1 57 ? -7.648 12.703 -4.508 1 97.94 57 ALA B C 1
ATOM 1734 O O . ALA B 1 57 ? -7.676 11.719 -3.764 1 97.94 57 ALA B O 1
ATOM 1735 N N . ASP B 1 58 ? -7.238 12.688 -5.75 1 97.94 58 ASP B N 1
ATOM 1736 C CA . ASP B 1 58 ? -6.75 11.438 -6.324 1 97.94 58 ASP B CA 1
ATOM 1737 C C . ASP B 1 58 ? -5.5 10.945 -5.594 1 97.94 58 ASP B C 1
ATOM 1739 O O . ASP B 1 58 ? -5.402 9.773 -5.246 1 97.94 58 ASP B O 1
ATOM 1743 N N . LYS B 1 59 ? -4.516 11.836 -5.355 1 98.31 59 LYS B N 1
ATOM 1744 C CA . LYS B 1 59 ? -3.305 11.484 -4.617 1 98.31 59 LYS B CA 1
ATOM 1745 C C . LYS B 1 59 ? -3.623 11.125 -3.172 1 98.31 59 LYS B C 1
ATOM 1747 O O . LYS B 1 59 ? -3.068 10.164 -2.631 1 98.31 59 LYS B O 1
ATOM 1752 N N . HIS B 1 60 ? -4.559 11.852 -2.539 1 98.69 60 HIS B N 1
ATOM 1753 C CA . HIS B 1 60 ? -5.004 11.547 -1.183 1 98.69 60 HIS B CA 1
ATOM 1754 C C . HIS B 1 60 ? -5.547 10.125 -1.083 1 98.69 60 HIS B C 1
ATOM 1756 O O . HIS B 1 60 ? -5.242 9.406 -0.132 1 98.69 60 HIS B O 1
ATOM 1762 N N . ASN B 1 61 ? -6.34 9.773 -2.059 1 97.69 61 ASN B N 1
ATOM 1763 C CA . ASN B 1 61 ? -6.91 8.43 -2.08 1 97.69 61 ASN B CA 1
ATOM 1764 C C . ASN B 1 61 ? -5.828 7.367 -2.248 1 97.69 61 ASN B C 1
ATOM 1766 O O . ASN B 1 61 ? -5.883 6.316 -1.606 1 97.69 61 ASN B O 1
ATOM 1770 N N . PHE B 1 62 ? -4.871 7.684 -3.098 1 98.5 62 PHE B N 1
ATOM 1771 C CA . PHE B 1 62 ? -3.758 6.766 -3.309 1 98.5 62 PHE B CA 1
ATOM 1772 C C . PHE B 1 62 ? -2.988 6.539 -2.014 1 98.5 62 PHE B C 1
ATOM 1774 O O . PHE B 1 62 ? -2.764 5.395 -1.612 1 98.5 62 PHE B O 1
ATOM 1781 N N . ILE B 1 63 ? -2.629 7.605 -1.35 1 98.88 63 ILE B N 1
ATOM 1782 C CA . ILE B 1 63 ? -1.871 7.547 -0.104 1 98.88 63 ILE B CA 1
ATOM 1783 C C . ILE B 1 63 ? -2.697 6.84 0.969 1 98.88 63 ILE B C 1
ATOM 1785 O O . ILE B 1 63 ? -2.188 5.969 1.681 1 98.88 63 ILE B O 1
ATOM 1789 N N . SER B 1 64 ? -4.008 7.148 1.052 1 98.5 64 SER B N 1
ATOM 1790 C CA . SER B 1 64 ? -4.91 6.574 2.047 1 98.5 64 SER B CA 1
ATOM 1791 C C . SER B 1 64 ? -4.996 5.059 1.905 1 98.5 64 SER B C 1
ATOM 1793 O O . SER B 1 64 ? -5.047 4.336 2.904 1 98.5 64 SER B O 1
ATOM 1795 N N . ASN B 1 65 ? -4.996 4.59 0.686 1 98.31 65 ASN B N 1
ATOM 1796 C CA . ASN B 1 65 ? -5.059 3.15 0.453 1 98.31 65 ASN B CA 1
ATOM 1797 C C . ASN B 1 65 ? -3.824 2.441 1.007 1 98.31 65 ASN B C 1
ATOM 1799 O O . ASN B 1 65 ? -3.941 1.403 1.661 1 98.31 65 ASN B O 1
ATOM 1803 N N . VAL B 1 66 ? -2.666 3.021 0.769 1 98.81 66 VAL B N 1
ATOM 1804 C CA . VAL B 1 66 ? -1.431 2.393 1.224 1 98.81 66 VAL B CA 1
ATOM 1805 C C . VAL B 1 66 ? -1.358 2.438 2.748 1 98.81 66 VAL B C 1
ATOM 1807 O O . VAL B 1 66 ? -1.053 1.431 3.391 1 98.81 66 VAL B O 1
ATOM 1810 N N . ILE B 1 67 ? -1.684 3.611 3.359 1 98.75 67 ILE B N 1
ATOM 1811 C CA . ILE B 1 67 ? -1.514 3.707 4.805 1 98.75 67 ILE B CA 1
ATOM 1812 C C . ILE B 1 67 ? -2.607 2.906 5.508 1 98.75 67 ILE B C 1
ATOM 1814 O O . ILE B 1 67 ? -2.438 2.488 6.656 1 98.75 67 ILE B O 1
ATOM 1818 N N . SER B 1 68 ? -3.793 2.678 4.82 1 98.56 68 SER B N 1
ATOM 1819 C CA . SER B 1 68 ? -4.789 1.767 5.375 1 98.56 68 SER B CA 1
ATOM 1820 C C . SER B 1 68 ? -4.219 0.363 5.547 1 98.56 68 SER B C 1
ATOM 1822 O O . SER B 1 68 ? -4.469 -0.294 6.559 1 98.56 68 SER B O 1
ATOM 1824 N N . VAL B 1 69 ? -3.459 -0.076 4.555 1 98.75 69 VAL B N 1
ATOM 1825 C CA . VAL B 1 69 ? -2.807 -1.378 4.641 1 98.75 69 VAL B CA 1
ATOM 1826 C C . VAL B 1 69 ? -1.78 -1.366 5.773 1 98.75 69 VAL B C 1
ATOM 1828 O O . VAL B 1 69 ? -1.713 -2.307 6.566 1 98.75 69 VAL B O 1
ATOM 1831 N N . LEU B 1 70 ? -1.023 -0.315 5.922 1 98.88 70 LEU B N 1
ATOM 1832 C CA . LEU B 1 70 ? 0.006 -0.219 6.949 1 98.88 70 LEU B CA 1
ATOM 1833 C C . LEU B 1 70 ? -0.62 -0.117 8.336 1 98.88 70 LEU B C 1
ATOM 1835 O O . LEU B 1 70 ? -0.003 -0.508 9.328 1 98.88 70 LEU B O 1
ATOM 1839 N N . HIS B 1 71 ? -1.869 0.368 8.398 1 98.56 71 HIS B N 1
ATOM 1840 C CA . HIS B 1 71 ? -2.617 0.396 9.648 1 98.56 71 HIS B CA 1
ATOM 1841 C C . HIS B 1 71 ? -2.76 -1.004 10.242 1 98.56 71 HIS B C 1
ATOM 1843 O O . HIS B 1 71 ? -2.666 -1.184 11.453 1 98.56 71 HIS B O 1
ATOM 1849 N N . SER B 1 72 ? -2.889 -2.01 9.375 1 97.88 72 SER B N 1
ATOM 1850 C CA . SER B 1 72 ? -2.979 -3.389 9.836 1 97.88 72 SER B CA 1
ATOM 1851 C C . SER B 1 72 ? -1.668 -3.846 10.469 1 97.88 72 SER B C 1
ATOM 1853 O O . SER B 1 72 ? -1.633 -4.855 11.18 1 97.88 72 SER B O 1
ATOM 1855 N N . LEU B 1 73 ? -0.6 -3.15 10.219 1 98.38 73 LEU B N 1
ATOM 1856 C CA . LEU B 1 73 ? 0.708 -3.428 10.805 1 98.38 73 LEU B CA 1
ATOM 1857 C C . LEU B 1 73 ? 1.015 -2.457 11.938 1 98.38 73 LEU B C 1
ATOM 1859 O O . LEU B 1 73 ? 2.18 -2.258 12.289 1 98.38 73 LEU B O 1
ATOM 1863 N N . HIS B 1 74 ? 0.038 -1.763 12.398 1 97.75 74 HIS B N 1
ATOM 1864 C CA . HIS B 1 74 ? 0.08 -0.872 13.555 1 97.75 74 HIS B CA 1
ATOM 1865 C C . HIS B 1 74 ? 0.873 0.393 13.25 1 97.75 74 HIS B C 1
ATOM 1867 O O . HIS B 1 74 ? 1.488 0.979 14.141 1 97.75 74 HIS B O 1
ATOM 1873 N N . GLN B 1 75 ? 0.971 0.768 12.016 1 98.5 75 GLN B N 1
ATOM 1874 C CA . GLN B 1 75 ? 1.465 2.08 11.609 1 98.5 75 GLN B CA 1
ATOM 1875 C C . GLN B 1 75 ? 0.312 3.035 11.312 1 98.5 75 GLN B C 1
ATOM 1877 O O . GLN B 1 75 ? -0.273 2.992 10.227 1 98.5 75 GLN B O 1
ATOM 1882 N N . ASN B 1 76 ? 0.104 3.979 12.234 1 97.5 76 ASN B N 1
ATOM 1883 C CA . ASN B 1 76 ? -1.211 4.609 12.266 1 97.5 76 ASN B CA 1
ATOM 1884 C C . ASN B 1 76 ? -1.158 6.047 11.758 1 97.5 76 ASN B C 1
ATOM 1886 O O . ASN B 1 76 ? -2.17 6.586 11.305 1 97.5 76 ASN B O 1
ATOM 1890 N N . THR B 1 77 ? -0.082 6.742 11.969 1 98.88 77 THR B N 1
ATOM 1891 C CA . THR B 1 77 ? 0.022 8.148 11.586 1 98.88 77 THR B CA 1
ATOM 1892 C C . THR B 1 77 ? 1.286 8.391 10.773 1 98.88 77 THR B C 1
ATOM 1894 O O . THR B 1 77 ? 2.316 7.758 11.008 1 98.88 77 THR B O 1
ATOM 1897 N N . PHE B 1 78 ? 1.166 9.32 9.781 1 99 78 PHE B N 1
ATOM 1898 C CA . PHE B 1 78 ? 2.279 9.594 8.883 1 99 78 PHE B CA 1
ATOM 1899 C C . PHE B 1 78 ? 2.451 11.094 8.672 1 99 78 PHE B C 1
ATOM 1901 O O . PHE B 1 78 ? 1.494 11.789 8.328 1 99 78 PHE B O 1
ATOM 1908 N N . TRP B 1 79 ? 3.709 11.547 8.875 1 99 79 TRP B N 1
ATOM 1909 C CA . TRP B 1 79 ? 4.047 12.93 8.523 1 99 79 TRP B CA 1
ATOM 1910 C C . TRP B 1 79 ? 3.906 13.156 7.02 1 99 79 TRP B C 1
ATOM 1912 O O . TRP B 1 79 ? 4.293 12.305 6.219 1 99 79 TRP B O 1
ATOM 1922 N N . ILE B 1 80 ? 3.34 14.242 6.633 1 98.94 80 ILE B N 1
ATOM 1923 C CA . ILE B 1 80 ? 3.377 14.711 5.254 1 98.94 80 ILE B CA 1
ATOM 1924 C C . ILE B 1 80 ? 3.951 16.125 5.211 1 98.94 80 ILE B C 1
ATOM 1926 O O . ILE B 1 80 ? 4.191 16.734 6.254 1 98.94 80 ILE B O 1
ATOM 1930 N N . GLY B 1 81 ? 4.215 16.688 4.016 1 98.88 81 GLY B N 1
ATOM 1931 C CA . GLY B 1 81 ? 5.145 17.781 3.826 1 98.88 81 GLY B CA 1
ATOM 1932 C C . GLY B 1 81 ? 4.48 19.156 3.9 1 98.88 81 GLY B C 1
ATOM 1933 O O . GLY B 1 81 ? 4.605 19.953 2.979 1 98.88 81 GLY B O 1
ATOM 1934 N N . ALA B 1 82 ? 3.85 19.469 5.02 1 98.81 82 ALA B N 1
ATOM 1935 C CA . ALA B 1 82 ? 3.336 20.828 5.219 1 98.81 82 ALA B CA 1
ATOM 1936 C C . ALA B 1 82 ? 3.586 21.297 6.645 1 98.81 82 ALA B C 1
ATOM 1938 O O . ALA B 1 82 ? 3.621 20.484 7.578 1 98.81 82 ALA B O 1
ATOM 1939 N N . ASN B 1 83 ? 3.814 22.562 6.793 1 98.5 83 ASN B N 1
ATOM 1940 C CA . ASN B 1 83 ? 3.955 23.203 8.086 1 98.5 83 ASN B CA 1
ATOM 1941 C C . ASN B 1 83 ? 3.578 24.688 8.016 1 98.5 83 ASN B C 1
ATOM 1943 O O . ASN B 1 83 ? 3.32 25.219 6.93 1 98.5 83 ASN B O 1
ATOM 1947 N N . ASP B 1 84 ? 3.436 25.297 9.133 1 98.06 84 ASP B N 1
ATOM 1948 C CA . ASP B 1 84 ? 3.088 26.703 9.133 1 98.06 84 ASP B CA 1
ATOM 1949 C C . ASP B 1 84 ? 4.129 27.531 9.891 1 98.06 84 ASP B C 1
ATOM 1951 O O . ASP B 1 84 ? 3.785 28.484 10.586 1 98.06 84 ASP B O 1
ATOM 1955 N N . PHE B 1 85 ? 5.406 27.188 9.766 1 93.94 85 PHE B N 1
ATOM 1956 C CA . PHE B 1 85 ? 6.504 27.875 10.43 1 93.94 85 PHE B CA 1
ATOM 1957 C C . PHE B 1 85 ? 6.648 29.297 9.906 1 93.94 85 PHE B C 1
ATOM 1959 O O . PHE B 1 85 ? 6.895 30.234 10.672 1 93.94 85 PHE B O 1
ATOM 1966 N N . ALA B 1 86 ? 6.539 29.438 8.594 1 93.12 86 ALA B N 1
ATOM 1967 C CA . ALA B 1 86 ? 6.77 30.734 7.961 1 93.12 86 ALA B CA 1
ATOM 1968 C C . ALA B 1 86 ? 5.703 31.75 8.375 1 93.12 86 ALA B C 1
ATOM 1970 O O . ALA B 1 86 ? 6.02 32.875 8.711 1 93.12 86 ALA B O 1
ATOM 1971 N N . ILE B 1 87 ? 4.449 31.312 8.297 1 94.44 87 ILE B N 1
ATOM 1972 C CA . ILE B 1 87 ? 3.307 32.125 8.711 1 94.44 87 ILE B CA 1
ATOM 1973 C C . ILE B 1 87 ? 2.367 31.297 9.578 1 94.44 87 ILE B C 1
ATOM 1975 O O . ILE B 1 87 ? 1.655 30.422 9.07 1 94.44 87 ILE B O 1
ATOM 1979 N N . GLU B 1 88 ? 2.365 31.609 10.922 1 95.38 88 GLU B N 1
ATOM 1980 C CA . GLU B 1 88 ? 1.514 30.859 11.836 1 95.38 88 GLU B CA 1
ATOM 1981 C C . GLU B 1 88 ? 0.06 30.875 11.375 1 95.38 88 GLU B C 1
ATOM 1983 O O . GLU B 1 88 ? -0.492 31.922 11.062 1 95.38 88 GLU B O 1
ATOM 1988 N N . GLY B 1 89 ? -0.526 29.656 11.25 1 94.62 89 GLY B N 1
ATOM 1989 C CA . GLY B 1 89 ? -1.909 29.516 10.82 1 94.62 89 GLY B CA 1
ATOM 1990 C C . GLY B 1 89 ? -2.051 29.281 9.328 1 94.62 89 GLY B C 1
ATOM 1991 O O . GLY B 1 89 ? -3.123 28.906 8.859 1 94.62 89 GLY B O 1
ATOM 1992 N N . SER B 1 90 ? -0.995 29.484 8.602 1 96.44 90 SER B N 1
ATOM 1993 C CA . SER B 1 90 ? -1.002 29.25 7.16 1 96.44 90 SER B CA 1
ATOM 1994 C C . SER B 1 90 ? -0.068 28.109 6.777 1 96.44 90 SER B C 1
ATOM 1996 O O . SER B 1 90 ? 1.113 28.328 6.504 1 96.44 90 SER B O 1
ATOM 1998 N N . PHE B 1 91 ? -0.654 27 6.727 1 98.31 91 PHE B N 1
ATOM 1999 C CA . PHE B 1 91 ? 0.139 25.828 6.352 1 98.31 91 PHE B CA 1
ATOM 2000 C C . PHE B 1 91 ? 0.547 25.906 4.883 1 98.31 91 PHE B C 1
ATOM 2002 O O . PHE B 1 91 ? -0.251 26.297 4.031 1 98.31 91 PHE B O 1
ATOM 2009 N N . ARG B 1 92 ? 1.81 25.547 4.629 1 98.44 92 ARG B N 1
ATOM 2010 C CA . ARG B 1 92 ? 2.391 25.578 3.291 1 98.44 92 ARG B CA 1
ATOM 2011 C C . ARG B 1 92 ? 3.084 24.266 2.961 1 98.44 92 ARG B C 1
ATOM 2013 O O . ARG B 1 92 ? 3.691 23.641 3.832 1 98.44 92 ARG B O 1
ATOM 2020 N N . TRP B 1 93 ? 2.979 23.906 1.731 1 98.5 93 TRP B N 1
ATOM 2021 C CA . TRP B 1 93 ? 3.645 22.688 1.279 1 98.5 93 TRP B CA 1
ATOM 2022 C C . TRP B 1 93 ? 5.156 22.891 1.198 1 98.5 93 TRP B C 1
ATOM 2024 O O . TRP B 1 93 ? 5.625 23.906 0.656 1 98.5 93 TRP B O 1
ATOM 2034 N N . LEU B 1 94 ? 5.844 21.938 1.681 1 97.5 94 LEU B N 1
ATOM 2035 C CA . LEU B 1 94 ? 7.305 21.984 1.66 1 97.5 94 LEU B CA 1
ATOM 2036 C C . LEU B 1 94 ? 7.824 22.031 0.228 1 97.5 94 LEU B C 1
ATOM 2038 O O . LEU B 1 94 ? 8.766 22.766 -0.073 1 97.5 94 LEU B O 1
ATOM 2042 N N . GLU B 1 95 ? 7.25 21.25 -0.626 1 95.62 95 GLU B N 1
ATOM 2043 C CA . GLU B 1 95 ? 7.707 21.078 -2.002 1 95.62 95 GLU B CA 1
ATOM 2044 C C . GLU B 1 95 ? 7.645 22.391 -2.771 1 95.62 95 GLU B C 1
ATOM 2046 O O . GLU B 1 95 ? 8.602 22.766 -3.455 1 95.62 95 GLU B O 1
ATOM 2051 N N . THR B 1 96 ? 6.57 23.156 -2.668 1 95.81 96 THR B N 1
ATOM 2052 C CA . THR B 1 96 ? 6.336 24.312 -3.523 1 95.81 96 THR B CA 1
ATOM 2053 C C . THR B 1 96 ? 6.488 25.609 -2.73 1 95.81 96 THR B C 1
ATOM 2055 O O . THR B 1 96 ? 6.656 26.688 -3.312 1 95.81 96 THR B O 1
ATOM 2058 N N . GLY B 1 97 ? 6.387 25.5 -1.445 1 96.44 97 GLY B N 1
ATOM 2059 C CA . GLY B 1 97 ? 6.328 26.703 -0.618 1 96.44 97 GLY B CA 1
ATOM 2060 C C . GLY B 1 97 ? 4.984 27.406 -0.681 1 96.44 97 GLY B C 1
ATOM 2061 O O . GLY B 1 97 ? 4.797 28.453 -0.053 1 96.44 97 GLY B O 1
ATOM 2062 N N . LEU B 1 98 ? 4.043 26.75 -1.352 1 97.06 98 LEU B N 1
ATOM 2063 C CA . LEU B 1 98 ? 2.738 27.375 -1.541 1 97.06 98 LEU B CA 1
ATOM 2064 C C . LEU B 1 98 ? 1.774 26.984 -0.43 1 97.06 98 LEU B C 1
ATOM 2066 O O . LEU B 1 98 ? 1.899 25.891 0.143 1 97.06 98 LEU B O 1
ATOM 2070 N N . PRO B 1 99 ? 0.828 27.828 -0.138 1 97.75 99 PRO B N 1
ATOM 2071 C CA . PRO B 1 99 ? -0.197 27.453 0.841 1 97.75 99 PRO B CA 1
ATOM 2072 C C . PRO B 1 99 ? -1.086 26.312 0.361 1 97.75 99 PRO B C 1
ATOM 2074 O O . PRO B 1 99 ? -1.137 26.031 -0.839 1 97.75 99 PRO B O 1
ATOM 2077 N N . ILE B 1 100 ? -1.739 25.703 1.283 1 98 100 ILE B N 1
ATOM 2078 C CA . ILE B 1 100 ? -2.717 24.672 0.943 1 98 100 ILE B CA 1
ATOM 2079 C C . ILE B 1 100 ? -3.768 25.25 -0.002 1 98 100 ILE B C 1
ATOM 2081 O O . ILE B 1 100 ? -4.301 26.344 0.242 1 98 100 ILE B O 1
ATOM 2085 N N . GLY B 1 101 ? -3.977 24.578 -1.054 1 95.75 101 GLY B N 1
ATOM 2086 C CA . GLY B 1 101 ? -4.855 25.062 -2.105 1 95.75 101 GLY B CA 1
ATOM 2087 C C . GLY B 1 101 ? -6.301 24.656 -1.915 1 95.75 101 GLY B C 1
ATOM 2088 O O . GLY B 1 101 ? -6.809 24.641 -0.792 1 95.75 101 GLY B O 1
ATOM 2089 N N . ASN B 1 102 ? -6.977 24.344 -3.074 1 96.56 102 ASN B N 1
ATOM 2090 C CA . ASN B 1 102 ? -8.414 24.094 -3.074 1 96.56 102 ASN B CA 1
ATOM 2091 C C . ASN B 1 102 ? -8.758 22.766 -2.418 1 96.56 102 ASN B C 1
ATOM 2093 O O . ASN B 1 102 ? -9.852 22.594 -1.875 1 96.56 102 ASN B O 1
ATOM 2097 N N . PHE B 1 103 ? -7.855 21.875 -2.574 1 98.31 103 PHE B N 1
ATOM 2098 C CA . PHE B 1 103 ? -8.086 20.594 -1.906 1 98.31 103 PHE B CA 1
ATOM 2099 C C . PHE B 1 103 ? -7.504 20.609 -0.5 1 98.31 103 PHE B C 1
ATOM 2101 O O . PHE B 1 103 ? -6.375 21.062 -0.295 1 98.31 103 PHE B O 1
ATOM 2108 N N . SER B 1 104 ? -8.305 20.125 0.4 1 98.19 104 SER B N 1
ATOM 2109 C CA . SER B 1 104 ? -7.836 19.859 1.757 1 98.19 104 SER B CA 1
ATOM 2110 C C . SER B 1 104 ? -8.477 18.609 2.34 1 98.19 104 S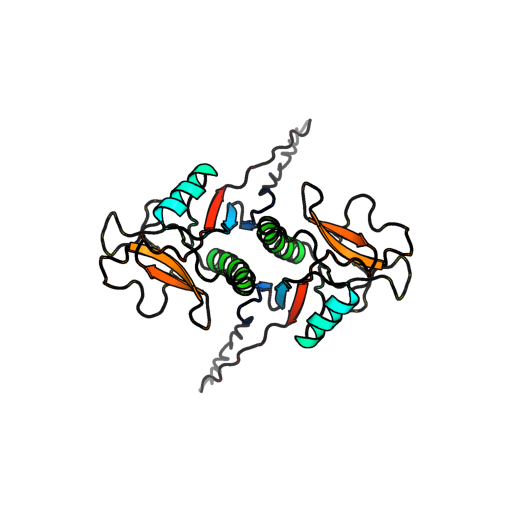ER B C 1
ATOM 2112 O O . SER B 1 104 ? -9.562 18.203 1.907 1 98.19 104 SER B O 1
ATOM 2114 N N . ALA B 1 105 ? -7.754 18 3.271 1 98.56 105 ALA B N 1
ATOM 2115 C CA . ALA B 1 105 ? -8.273 16.812 3.938 1 98.56 105 ALA B CA 1
ATOM 2116 C C . ALA B 1 105 ? -8.219 16.953 5.453 1 98.56 105 ALA B C 1
ATOM 2118 O O . ALA B 1 105 ? -7.93 15.992 6.168 1 98.56 105 ALA B O 1
ATOM 2119 N N . TRP B 1 106 ? -8.5 18.172 5.879 1 98.69 106 TRP B N 1
ATOM 2120 C CA . TRP B 1 106 ? -8.461 18.453 7.312 1 98.69 106 TRP B CA 1
ATOM 2121 C C . TRP B 1 106 ? -9.523 17.641 8.047 1 98.69 106 TRP B C 1
ATOM 2123 O O . TRP B 1 106 ? -10.656 17.516 7.582 1 98.69 106 TRP B O 1
ATOM 2133 N N . GLY B 1 107 ? -9.141 17.094 9.156 1 98.12 107 GLY B N 1
ATOM 2134 C CA . GLY B 1 107 ? -10.133 16.531 10.055 1 98.12 107 GLY B CA 1
ATOM 2135 C C . GLY B 1 107 ? -10.984 17.578 10.75 1 98.12 107 GLY B C 1
ATOM 2136 O O . GLY B 1 107 ? -10.656 18.766 10.727 1 98.12 107 GLY B O 1
ATOM 2137 N N . SER B 1 108 ? -12.055 17.094 11.344 1 96.69 108 SER B N 1
ATOM 2138 C CA . SER B 1 108 ? -12.914 18 12.094 1 96.69 108 SER B CA 1
ATOM 2139 C C . SER B 1 108 ? -12.133 18.75 13.164 1 96.69 108 SER B C 1
ATOM 2141 O O . SER B 1 108 ? -11.352 18.156 13.906 1 96.69 108 SER B O 1
ATOM 2143 N N . GLY B 1 109 ? -12.297 20.078 13.18 1 96.62 109 GLY B N 1
ATOM 2144 C CA . GLY B 1 109 ? -11.648 20.906 14.18 1 96.62 109 GLY B CA 1
ATOM 2145 C C . GLY B 1 109 ? -10.195 21.203 13.852 1 96.62 109 GLY B C 1
ATOM 2146 O O . GLY B 1 109 ? -9.477 21.781 14.672 1 96.62 109 GLY B O 1
ATOM 2147 N N . ARG B 1 110 ? -9.758 20.766 12.711 1 96.88 110 ARG B N 1
ATOM 2148 C CA . ARG B 1 110 ? -8.367 20.984 12.328 1 96.88 110 ARG B CA 1
ATOM 2149 C C . ARG B 1 110 ? -8.266 21.969 11.164 1 96.88 110 ARG B C 1
ATOM 2151 O O . ARG B 1 110 ? -9.188 22.078 10.352 1 96.88 110 ARG B O 1
ATOM 2158 N N . PRO B 1 111 ? -7.156 22.609 10.898 1 97.12 111 PRO B N 1
ATOM 2159 C CA . PRO B 1 111 ? -6.062 22.703 11.867 1 97.12 111 PRO B CA 1
ATOM 2160 C C . PRO B 1 111 ? -6.477 23.422 13.156 1 97.12 111 PRO B C 1
ATOM 2162 O O . PRO B 1 111 ? -7.453 24.172 13.164 1 97.12 111 PRO B O 1
ATOM 2165 N N . THR B 1 112 ? -5.828 23.156 14.242 1 96.56 112 THR B N 1
ATOM 2166 C CA . THR B 1 112 ? -6.117 23.828 15.508 1 96.56 112 THR B CA 1
ATOM 2167 C C . THR B 1 112 ? -5.594 25.266 15.492 1 96.56 112 THR B C 1
ATOM 2169 O O . THR B 1 112 ? -4.836 25.641 14.602 1 96.56 112 THR B O 1
ATOM 2172 N N . ARG B 1 113 ? -6.023 26.031 16.469 1 91.69 113 ARG B N 1
ATOM 2173 C CA . ARG B 1 113 ? -5.516 27.391 16.641 1 91.69 113 ARG B CA 1
ATOM 2174 C C . ARG B 1 113 ? -4.312 27.406 17.578 1 91.69 113 ARG B C 1
ATOM 2176 O O . ARG B 1 113 ? -3.854 28.469 17.984 1 91.69 113 ARG B O 1
ATOM 2183 N N . ASN B 1 114 ? -3.857 26.234 17.875 1 91.06 114 ASN B N 1
ATOM 2184 C CA . ASN B 1 114 ? -2.707 26.078 18.75 1 91.06 114 ASN B CA 1
ATOM 2185 C C . ASN B 1 114 ? -1.399 26.406 18.031 1 91.06 114 ASN B C 1
ATOM 2187 O O . ASN B 1 114 ? -1.072 25.781 17.031 1 91.06 114 ASN B O 1
ATOM 2191 N N . ASP B 1 115 ? -0.587 27.281 18.578 1 93.69 115 ASP B N 1
ATOM 2192 C CA . ASP B 1 115 ? 0.616 27.75 17.906 1 93.69 115 ASP B CA 1
ATOM 2193 C C . ASP B 1 115 ? 1.779 26.781 18.109 1 93.69 115 ASP B C 1
ATOM 2195 O O . ASP B 1 115 ? 2.867 27 17.562 1 93.69 115 ASP B O 1
ATOM 2199 N N . THR B 1 116 ? 1.537 25.75 18.859 1 96.44 116 THR B N 1
ATOM 2200 C CA . THR B 1 116 ? 2.586 24.766 19.047 1 96.44 116 THR B CA 1
ATOM 2201 C C . THR B 1 116 ? 2.402 23.594 18.094 1 96.44 116 THR B C 1
ATOM 2203 O O . THR B 1 116 ? 3.311 22.766 17.922 1 96.44 116 THR B O 1
ATOM 2206 N N . ASN B 1 117 ? 1.239 23.469 17.484 1 98.19 117 ASN B N 1
ATOM 2207 C CA . ASN B 1 117 ? 0.969 22.453 16.469 1 98.19 117 ASN B CA 1
ATOM 2208 C C . ASN B 1 117 ? 1.256 22.969 15.062 1 98.19 117 ASN B C 1
ATOM 2210 O O . ASN B 1 117 ? 0.39 23.578 14.43 1 98.19 117 ASN B O 1
ATOM 2214 N N . ASN B 1 118 ? 2.455 22.688 14.562 1 98.56 118 ASN B N 1
ATOM 2215 C CA . ASN B 1 118 ? 2.91 23.359 13.352 1 98.56 118 ASN B CA 1
ATOM 2216 C C . ASN B 1 118 ? 3.189 22.359 12.227 1 98.56 118 ASN B C 1
ATOM 2218 O O . ASN B 1 118 ? 3.555 22.75 11.117 1 98.56 118 ASN B O 1
ATOM 2222 N N . CYS B 1 119 ? 3.045 21.078 12.523 1 98.88 119 CYS B N 1
ATOM 2223 C CA . CYS B 1 119 ? 3.389 20.062 11.523 1 98.88 119 CYS B CA 1
ATOM 2224 C C . CYS B 1 119 ? 2.189 19.188 11.203 1 98.88 119 CYS B C 1
ATOM 2226 O O . CYS B 1 119 ? 1.319 18.969 12.047 1 98.88 119 CYS B O 1
ATOM 2228 N N . LEU B 1 120 ? 2.148 18.75 9.977 1 98.81 120 LEU B N 1
ATOM 2229 C CA . LEU B 1 120 ? 0.973 18.094 9.422 1 98.81 120 LEU B CA 1
ATOM 2230 C C . LEU B 1 120 ? 1.191 16.578 9.328 1 98.81 120 LEU B C 1
ATOM 2232 O O . LEU B 1 120 ? 2.258 16.125 8.906 1 98.81 120 LEU B O 1
ATOM 2236 N N . ARG B 1 121 ? 0.203 15.789 9.773 1 98.88 121 ARG B N 1
ATOM 2237 C CA . ARG B 1 121 ? 0.239 14.352 9.555 1 98.88 121 ARG B CA 1
ATOM 2238 C C . ARG B 1 121 ? -1.131 13.82 9.141 1 98.88 121 ARG B C 1
ATOM 2240 O O . ARG B 1 121 ? -2.145 14.5 9.328 1 98.88 121 ARG B O 1
ATOM 2247 N N . MET B 1 122 ? -1.106 12.711 8.516 1 98.88 122 MET B N 1
ATOM 2248 C CA . MET B 1 122 ? -2.326 11.969 8.211 1 98.88 122 MET B CA 1
ATOM 2249 C C . MET B 1 122 ? -2.65 10.977 9.328 1 98.88 122 MET B C 1
ATOM 2251 O O . MET B 1 122 ? -1.751 10.336 9.875 1 98.88 122 MET B O 1
ATOM 2255 N N . PHE B 1 123 ? -3.902 10.883 9.656 1 98.62 123 PHE B N 1
ATOM 2256 C CA . PHE B 1 123 ? -4.395 9.945 10.656 1 98.62 123 PHE B CA 1
ATOM 2257 C C . PHE B 1 123 ? -5.777 9.422 10.273 1 98.62 123 PHE B C 1
ATOM 2259 O O . PHE B 1 123 ? -6.484 10.047 9.477 1 98.62 123 PHE B O 1
ATOM 2266 N N . TYR B 1 124 ? -6.137 8.25 10.773 1 98.12 124 TYR B N 1
ATOM 2267 C CA . TYR B 1 124 ? -7.473 7.695 10.586 1 98.12 124 TYR B CA 1
ATOM 2268 C C . TYR B 1 124 ? -8.438 8.234 11.633 1 98.12 124 TYR B C 1
ATOM 2270 O O . TYR B 1 124 ? -8.203 8.102 12.836 1 98.12 124 TYR B O 1
ATOM 2278 N N . ASN B 1 125 ? -9.57 8.859 11.188 1 96.88 125 ASN B N 1
ATOM 2279 C CA . ASN B 1 125 ? -10.461 9.531 12.125 1 96.88 125 ASN B CA 1
ATOM 2280 C C . ASN B 1 125 ? -11.625 8.633 12.539 1 96.88 125 ASN B C 1
ATOM 2282 O O . ASN B 1 125 ? -12.648 9.117 13.016 1 96.8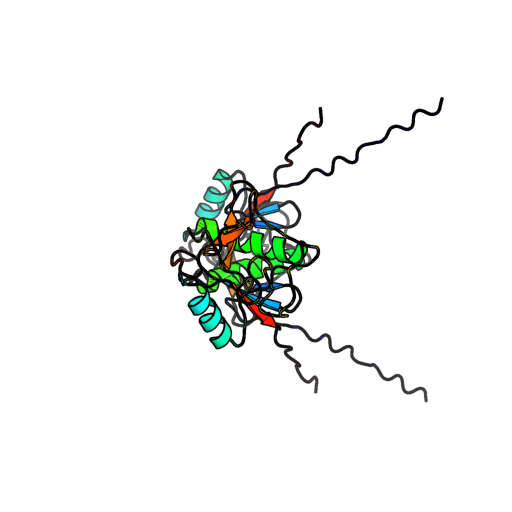8 125 ASN B O 1
ATOM 2286 N N . GLY B 1 126 ? -11.555 7.371 12.305 1 94.44 126 GLY B N 1
ATOM 2287 C CA . GLY B 1 126 ? -12.633 6.438 12.57 1 94.44 126 GLY B CA 1
ATOM 2288 C C . GLY B 1 126 ? -13.461 6.105 11.344 1 94.44 126 GLY B C 1
ATOM 2289 O O . GLY B 1 126 ? -14.203 5.125 11.336 1 94.44 126 GLY B O 1
ATOM 2290 N N . ASP B 1 127 ? -13.273 6.855 10.258 1 92.81 127 ASP B N 1
ATOM 2291 C CA . ASP B 1 127 ? -14.031 6.684 9.023 1 92.81 127 ASP B CA 1
ATOM 2292 C C . ASP B 1 127 ? -13.117 6.809 7.801 1 92.81 127 ASP B C 1
ATOM 2294 O O . ASP B 1 127 ? -13.109 5.93 6.938 1 92.81 127 ASP B O 1
ATOM 2298 N N . GLN B 1 128 ? -12.352 7.855 7.762 1 95.5 128 GLN B N 1
ATOM 2299 C CA . GLN B 1 128 ? -11.445 8.164 6.656 1 95.5 128 GLN B CA 1
ATOM 2300 C C . GLN B 1 128 ? -10.109 8.688 7.168 1 95.5 128 GLN B C 1
ATOM 2302 O O . GLN B 1 128 ? -9.977 9.023 8.344 1 95.5 128 GLN B O 1
ATOM 2307 N N . TYR B 1 129 ? -9.141 8.711 6.27 1 98.06 129 TYR B N 1
ATOM 2308 C CA . TYR B 1 129 ? -7.879 9.375 6.59 1 98.06 129 TYR B CA 1
ATOM 2309 C C . TYR B 1 129 ? -7.984 10.875 6.371 1 98.06 129 TYR B C 1
ATOM 2311 O O . TYR B 1 129 ? -8.5 11.328 5.348 1 98.06 129 TYR B O 1
ATOM 2319 N N . LYS B 1 130 ? -7.582 11.586 7.395 1 98.81 130 LYS B N 1
ATOM 2320 C CA . LYS B 1 130 ? -7.629 13.047 7.418 1 98.81 130 LYS B CA 1
ATOM 2321 C C . LYS B 1 130 ? -6.285 13.625 7.852 1 98.81 130 LYS B C 1
ATOM 2323 O O . LYS B 1 130 ? -5.355 12.883 8.172 1 98.81 130 LYS B O 1
ATOM 2328 N N . TRP B 1 131 ? -6.238 14.93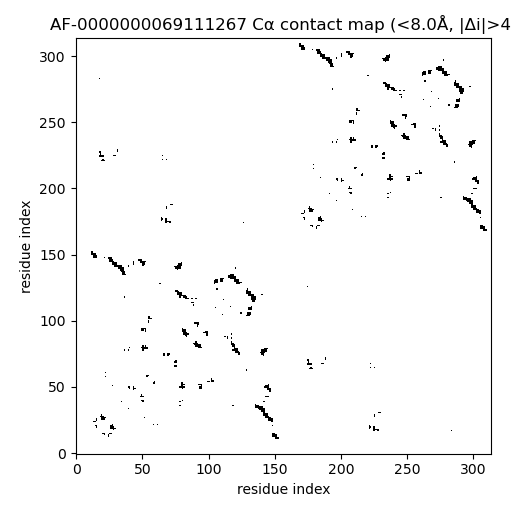8 7.73 1 98.88 131 TRP B N 1
ATOM 2329 C CA . TRP B 1 131 ? -5.078 15.688 8.203 1 98.88 131 TRP B CA 1
ATOM 2330 C C . TRP B 1 131 ? -5.293 16.172 9.633 1 98.88 131 TRP B C 1
ATOM 2332 O O . TRP B 1 131 ? -6.422 16.469 10.031 1 98.88 131 TRP B O 1
ATOM 2342 N N . GLU B 1 132 ? -4.238 16.297 10.391 1 98.69 132 GLU B N 1
ATOM 2343 C CA . GLU B 1 132 ? -4.234 17.031 11.656 1 98.69 132 GLU B CA 1
ATOM 2344 C C . GLU B 1 132 ? -2.893 17.734 11.883 1 98.69 132 GLU B C 1
ATOM 2346 O O . GLU B 1 132 ? -1.85 17.219 11.461 1 98.69 132 GLU B O 1
ATOM 2351 N N . ASP B 1 133 ? -2.975 18.891 12.445 1 98.69 133 ASP B N 1
ATOM 2352 C CA . ASP B 1 133 ? -1.765 19.562 12.906 1 98.69 133 ASP B CA 1
ATOM 2353 C C . ASP B 1 133 ? -1.389 19.125 14.32 1 98.69 133 ASP B C 1
ATOM 2355 O O . ASP B 1 133 ? -2.25 19.031 15.195 1 98.69 133 ASP B O 1
ATOM 2359 N N . VAL B 1 134 ? -0.14 18.797 14.477 1 98.56 134 VAL B N 1
ATOM 2360 C CA . VAL B 1 134 ? 0.359 18.375 15.781 1 98.56 134 VAL B CA 1
ATOM 2361 C C . VAL B 1 134 ? 1.751 18.969 16.016 1 98.56 134 VAL B C 1
ATOM 2363 O O . VAL B 1 134 ? 2.285 19.672 15.156 1 98.56 134 VAL B O 1
ATOM 2366 N N . SER B 1 135 ? 2.23 18.812 17.266 1 98.62 135 SER B N 1
ATOM 2367 C CA . SER B 1 135 ? 3.592 19.25 17.562 1 98.62 135 SER B CA 1
ATOM 2368 C C . SER B 1 135 ? 4.605 18.562 16.656 1 98.62 135 SER B C 1
ATOM 2370 O O . SER B 1 135 ? 4.543 17.344 16.453 1 98.62 135 SER B O 1
ATOM 2372 N N . CYS B 1 136 ? 5.566 19.344 16.188 1 98.75 136 CYS B N 1
ATOM 2373 C CA . CYS B 1 136 ? 6.594 18.797 15.305 1 98.75 136 CYS B CA 1
ATOM 2374 C C . CYS B 1 136 ? 7.496 17.828 16.062 1 98.75 136 CYS B C 1
ATOM 2376 O O . CYS B 1 136 ? 8.242 17.062 15.438 1 98.75 136 CYS B O 1
ATOM 2378 N N . ASN B 1 137 ? 7.336 17.844 17.344 1 98.62 137 ASN B N 1
ATOM 2379 C CA . ASN B 1 137 ? 8.219 17.047 18.188 1 98.62 137 ASN B CA 1
ATOM 2380 C C . ASN B 1 137 ? 7.598 15.695 18.547 1 98.62 137 ASN B C 1
ATOM 2382 O O . ASN B 1 137 ? 8.195 14.906 19.266 1 98.62 137 ASN B O 1
ATOM 2386 N N . ASP B 1 138 ? 6.387 15.492 18.031 1 98.56 138 ASP B N 1
ATOM 2387 C CA . ASP B 1 138 ? 5.793 14.172 18.219 1 98.56 138 ASP B CA 1
ATOM 2388 C C . ASP B 1 138 ? 6.719 13.07 17.719 1 98.56 138 ASP B C 1
ATOM 2390 O O . ASP B 1 138 ? 7.266 13.164 16.625 1 98.56 138 ASP B O 1
ATOM 2394 N N . ARG B 1 139 ? 6.895 11.945 18.453 1 98.56 139 ARG B N 1
ATOM 2395 C CA . ARG B 1 139 ? 7.852 10.898 18.125 1 98.56 139 ARG B CA 1
ATOM 2396 C C . ARG B 1 139 ? 7.137 9.594 17.766 1 98.56 139 ARG B C 1
ATOM 2398 O O . ARG B 1 139 ? 7.77 8.539 17.672 1 98.56 139 ARG B O 1
ATOM 2405 N N . THR B 1 140 ? 5.84 9.594 17.594 1 98.75 140 THR B N 1
ATOM 2406 C CA . THR B 1 140 ? 5.062 8.375 17.375 1 98.75 140 THR B CA 1
ATOM 2407 C C . THR B 1 140 ? 4.656 8.25 15.906 1 98.75 140 THR B C 1
ATOM 2409 O O . THR B 1 140 ? 4 7.285 15.516 1 98.75 140 THR B O 1
ATOM 2412 N N . THR B 1 141 ? 5.035 9.211 15.133 1 98.94 141 THR B N 1
ATOM 2413 C CA . THR B 1 141 ? 4.52 9.344 13.773 1 98.94 141 THR B CA 1
ATOM 2414 C C . THR B 1 141 ? 5.535 8.828 12.758 1 98.94 141 THR B C 1
ATOM 2416 O O . THR B 1 141 ? 6.73 9.102 12.875 1 98.94 141 THR B O 1
ATOM 2419 N N . TYR B 1 142 ? 5.07 8.023 11.805 1 98.94 142 TYR B N 1
ATOM 2420 C CA . TYR B 1 142 ? 5.867 7.625 10.648 1 98.94 142 TYR B CA 1
ATOM 2421 C C . TYR B 1 142 ? 5.906 8.727 9.602 1 98.94 142 TYR B C 1
ATOM 2423 O O . TYR B 1 142 ? 5.539 9.875 9.883 1 98.94 142 TYR B O 1
ATOM 2431 N N . PHE B 1 143 ? 6.5 8.422 8.32 1 99 143 PHE B N 1
ATOM 2432 C CA . PHE B 1 143 ? 6.652 9.516 7.371 1 99 143 PHE B CA 1
ATOM 2433 C C . PHE B 1 143 ? 6.566 9 5.941 1 99 143 PHE B C 1
ATOM 2435 O O . PHE B 1 143 ? 6.809 7.824 5.68 1 99 143 PHE B O 1
ATOM 2442 N N . ILE B 1 144 ? 6.121 9.805 5.043 1 99 144 ILE B N 1
ATOM 2443 C CA . ILE B 1 144 ? 6.039 9.492 3.619 1 99 144 ILE B CA 1
ATOM 2444 C C . ILE B 1 144 ? 6.906 10.461 2.824 1 99 144 ILE B C 1
ATOM 2446 O O . ILE B 1 144 ? 6.766 11.68 2.955 1 99 144 ILE B O 1
ATOM 2450 N N . CYS B 1 145 ? 7.801 9.953 2.041 1 98.94 145 CYS B N 1
ATOM 2451 C CA . CYS B 1 145 ? 8.633 10.742 1.141 1 98.94 145 CYS B CA 1
ATOM 2452 C C . CYS B 1 145 ? 8.094 10.695 -0.284 1 98.94 145 CYS B C 1
ATOM 2454 O O . CYS B 1 145 ? 7.43 9.727 -0.669 1 98.94 145 CYS B O 1
ATOM 2456 N N . GLU B 1 146 ? 8.453 11.688 -1.042 1 98.75 146 GLU B N 1
ATOM 2457 C CA . GLU B 1 146 ? 8.102 11.719 -2.459 1 98.75 146 GLU B CA 1
ATOM 2458 C C . GLU B 1 146 ? 9.25 12.266 -3.303 1 98.75 146 GLU B C 1
ATOM 2460 O O . GLU B 1 146 ? 9.938 13.195 -2.889 1 98.75 146 GLU B O 1
ATOM 2465 N N . LYS B 1 147 ? 9.5 11.688 -4.422 1 98 147 LYS B N 1
ATOM 2466 C CA . LYS B 1 147 ? 10.414 12.18 -5.449 1 98 147 LYS B CA 1
ATOM 2467 C C . LYS B 1 147 ? 9.906 11.836 -6.844 1 98 147 LYS B C 1
ATOM 2469 O O . LYS B 1 147 ? 9.094 10.922 -7.012 1 98 147 LYS B O 1
ATOM 2474 N N . PRO B 1 148 ? 10.352 12.617 -7.84 1 96 148 PRO B N 1
ATOM 2475 C CA . PRO B 1 148 ? 9.992 12.227 -9.203 1 96 148 PRO B CA 1
ATOM 2476 C C . PRO B 1 148 ? 10.547 10.867 -9.602 1 96 148 PRO B C 1
ATOM 2478 O O . PRO B 1 148 ? 11.664 10.516 -9.211 1 96 148 PRO B O 1
ATOM 2481 N N . ALA B 1 149 ? 9.711 10.117 -10.359 1 95.06 149 ALA B N 1
ATOM 2482 C CA . ALA B 1 149 ? 10.195 8.852 -10.898 1 95.06 149 ALA B CA 1
ATOM 2483 C C . ALA B 1 149 ? 11.273 9.086 -11.953 1 95.06 149 ALA B C 1
ATOM 2485 O O . ALA B 1 149 ? 11.211 10.055 -12.711 1 95.06 149 ALA B O 1
ATOM 2486 N N . GLU B 1 150 ? 12.266 8.227 -11.875 1 86.38 150 GLU B N 1
ATOM 2487 C CA . GLU B 1 150 ? 13.336 8.344 -12.859 1 86.38 150 GLU B CA 1
ATOM 2488 C C . GLU B 1 150 ? 12.891 7.848 -14.227 1 86.38 150 GLU B C 1
ATOM 2490 O O . GLU B 1 150 ? 12.094 6.914 -14.328 1 86.38 150 GLU B O 1
ATOM 2495 N N . GLN B 1 151 ? 13.242 8.586 -15.25 1 76.38 151 GLN B N 1
ATOM 2496 C CA . GLN B 1 151 ? 12.945 8.188 -16.625 1 76.38 151 GLN B CA 1
ATOM 2497 C C . GLN B 1 151 ? 14 7.219 -17.156 1 76.38 151 GLN B C 1
ATOM 2499 O O . GLN B 1 151 ? 15.195 7.43 -16.969 1 76.38 151 GLN B O 1
ATOM 2504 N N . SER B 1 152 ? 13.797 5.871 -17.234 1 62.56 152 SER B N 1
ATOM 2505 C CA . SER B 1 152 ? 14.758 4.945 -17.828 1 62.56 152 SER B CA 1
ATOM 2506 C C . SER B 1 152 ? 14.727 5.012 -19.344 1 62.56 152 SER B C 1
ATOM 2508 O O . SER B 1 152 ? 13.656 4.969 -19.953 1 62.56 152 SER B O 1
ATOM 2510 N N . GLY B 1 153 ? 15.492 5.973 -19.969 1 54.16 153 GLY B N 1
ATOM 2511 C CA . GLY B 1 153 ? 15.68 6.031 -21.422 1 54.16 153 GLY B CA 1
ATOM 2512 C C . GLY B 1 153 ? 16.438 4.844 -21.969 1 54.16 153 GLY B C 1
ATOM 2513 O O . GLY B 1 153 ? 17.516 4.5 -21.469 1 54.16 153 GLY B O 1
ATOM 2514 N N . THR B 1 154 ? 15.875 3.764 -22.25 1 47.81 154 THR B N 1
ATOM 2515 C CA . THR B 1 154 ? 16.656 2.814 -23.031 1 47.81 154 THR B CA 1
ATOM 2516 C C . THR B 1 154 ? 16.984 3.389 -24.406 1 47.81 154 THR B C 1
ATOM 2518 O O . THR B 1 154 ? 16.078 3.709 -25.188 1 47.81 154 THR B O 1
ATOM 2521 N N . PRO B 1 155 ? 18.234 3.779 -24.703 1 42.59 155 PRO B N 1
ATOM 2522 C CA . PRO B 1 155 ? 18.578 4.152 -26.078 1 42.59 155 PRO B CA 1
ATOM 2523 C C . PRO B 1 155 ? 18.312 3.031 -27.078 1 42.59 155 PRO B C 1
ATOM 2525 O O . PRO B 1 155 ? 18.625 1.871 -26.812 1 42.59 155 PRO B O 1
ATOM 2528 N N . VAL B 1 156 ? 17.188 3.084 -27.797 1 40.41 156 VAL B N 1
ATOM 2529 C CA . VAL B 1 156 ? 17.125 2.172 -28.938 1 40.41 156 VAL B CA 1
ATOM 2530 C C . VAL B 1 156 ? 18.266 2.482 -29.906 1 40.41 156 VAL B C 1
ATOM 2532 O O . VAL B 1 156 ? 18.359 3.602 -30.422 1 40.41 156 VAL B O 1
ATOM 2535 N N . TYR B 1 157 ? 19.297 1.707 -29.734 1 35.84 157 TYR B N 1
ATOM 2536 C CA . TYR B 1 157 ? 20.203 1.727 -30.875 1 35.84 157 TYR B CA 1
ATOM 2537 C C . TYR B 1 157 ? 19.609 0.98 -32.062 1 35.84 157 TYR B C 1
ATOM 2539 O O . TYR B 1 157 ? 18.875 0.002 -31.891 1 35.84 157 TYR B O 1
#

InterPro domains:
  IPR001304 C-type lectin-like [PF00059] (34-147)
  IPR001304 C-type lectin-like [PS50041] (23-142)
  IPR001304 C-type lectin-like [SM00034] (16-146)
  IPR016186 C-type lectin-like/link domain superfamily [G3DSA:3.10.100.10] (10-151)
  IPR016187 C-type lectin fold [SSF56436] (11-152)
  IPR018378 C-type lectin, conserved site [PS00615] (119-145)
  IPR050111 C-type lectin and snaclec domain-containing protein [PTHR22803] (15-149)

Nearest PDB structures (foldseek):
  1qdd-assembly1_A  TM=9.084E-01  e=3.454E-10  Homo sapiens
  1lit-assembly1_A  TM=9.107E-01  e=6.919E-10  Homo sapiens
  2vuz-assembly1_A  TM=8.574E-01  e=3.260E-10  Codakia orbicularis
  1uex-assembly1_A  TM=7.660E-01  e=3.201E-07  Bitis arietans
  7t4r-assembly1_A  TM=7.099E-01  e=9.077E-07  Homo sapiens

Sequence (314 aa):
LAVFAVSGIFTVQTSCPVDWAEYKGECLYFGNSRQRWLDAENHCRKFHAYLVTDDNADKHNFISNVISVLHSLHQNTFWIGANDFAIEGSFRWLETGLPIGNFSAWGSGRPTRNDTNNCLRMFYNGDQYKWEDVSCNDRTTYFICEKPAEQSGTPVYLAVFAVSGIFTVQTSCPVDWAEYKGECLYFGNSRQRWLDAENHCRKFHAYLVTDDNADKHNFISNVISVLHSLHQNTFWIGANDFAIEGSFRWLETGLPIGNFSAWGSGRPTRNDTNNCLRMFYNGDQYKWEDVSCNDRTTYFICEKPAEQSGTPVY

pLDDT: mean 91.22, std 16.81, range [34.16, 99.0]